Protein AF-A0A2S2PVC8-F1 (afdb_monomer_lite)

Organism: NCBI:txid143950

Structure (mmCIF, N/CA/C/O backbone):
data_AF-A0A2S2PVC8-F1
#
_entry.id   AF-A0A2S2PVC8-F1
#
loop_
_atom_site.group_PDB
_atom_site.id
_atom_site.type_symbol
_atom_site.label_atom_id
_atom_site.label_alt_id
_atom_site.label_comp_id
_atom_site.label_asym_id
_atom_site.label_entity_id
_atom_site.label_seq_id
_atom_site.pdbx_PDB_ins_code
_atom_site.Cartn_x
_atom_site.Cartn_y
_atom_site.Cartn_z
_atom_site.occupancy
_atom_site.B_iso_or_equiv
_atom_site.auth_seq_id
_atom_site.auth_comp_id
_atom_site.auth_asym_id
_atom_site.auth_atom_id
_atom_site.pdbx_PDB_model_num
ATOM 1 N N . MET A 1 1 ? -19.950 21.485 18.459 1.00 57.66 1 MET A N 1
ATOM 2 C CA . MET A 1 1 ? -18.568 21.863 18.085 1.00 57.66 1 MET A CA 1
ATOM 3 C C . MET A 1 1 ? -17.566 20.724 18.329 1.00 57.66 1 MET A C 1
ATOM 5 O O . MET A 1 1 ? -16.680 20.554 17.505 1.00 57.66 1 MET A O 1
ATOM 9 N N . ASP A 1 2 ? -17.745 19.872 19.351 1.00 72.25 2 ASP A N 1
ATOM 10 C CA . ASP A 1 2 ? -16.830 18.735 19.607 1.00 72.25 2 ASP A CA 1
ATOM 11 C C . ASP A 1 2 ? -17.031 17.496 18.722 1.00 72.25 2 ASP A C 1
ATOM 13 O O . ASP A 1 2 ? -16.056 16.859 18.329 1.00 72.25 2 ASP A O 1
ATOM 17 N N . GLN A 1 3 ? -18.266 17.168 18.330 1.00 80.00 3 GLN A N 1
ATOM 18 C CA . GLN A 1 3 ? -18.527 15.970 17.516 1.00 80.00 3 GLN A CA 1
ATOM 19 C C . GLN A 1 3 ? -17.847 16.017 16.138 1.00 80.00 3 GLN A C 1
ATOM 21 O O . GLN A 1 3 ? -17.287 15.020 15.692 1.00 80.00 3 GLN A O 1
ATOM 26 N N . GLN A 1 4 ? -17.821 17.179 15.477 1.00 83.19 4 GLN A N 1
ATOM 27 C CA . GLN A 1 4 ? -17.143 17.333 14.182 1.00 83.19 4 GLN A CA 1
ATOM 28 C C . GLN A 1 4 ? -15.618 17.169 14.300 1.00 83.19 4 GLN A C 1
ATOM 30 O O . GLN A 1 4 ? -14.996 16.560 13.424 1.00 83.19 4 GLN A O 1
ATOM 35 N N . LYS A 1 5 ? -15.012 17.640 15.401 1.00 86.06 5 LYS A N 1
ATOM 36 C CA . LYS A 1 5 ? -13.580 17.438 15.677 1.00 86.06 5 LYS A CA 1
ATOM 37 C C . LYS A 1 5 ? -13.276 15.973 15.977 1.00 86.06 5 LYS A C 1
ATOM 39 O O . LYS A 1 5 ? -12.343 15.422 15.399 1.00 86.06 5 LYS A O 1
ATOM 44 N N . ALA A 1 6 ? -14.106 15.315 16.785 1.00 86.81 6 ALA A N 1
ATOM 45 C CA . ALA A 1 6 ? -13.972 13.889 17.072 1.00 86.81 6 ALA A CA 1
ATOM 46 C C . ALA A 1 6 ? -14.050 13.029 15.796 1.00 86.81 6 ALA A C 1
ATOM 48 O O . ALA A 1 6 ? -13.210 12.153 15.589 1.00 86.81 6 ALA A O 1
ATOM 49 N N . LEU A 1 7 ? -14.993 13.325 14.893 1.00 90.62 7 LEU A N 1
ATOM 50 C CA . LEU A 1 7 ? -15.105 12.652 13.591 1.00 90.62 7 LEU A CA 1
ATOM 51 C C . LEU A 1 7 ? -13.871 12.889 12.710 1.00 90.62 7 LEU A C 1
ATOM 53 O O . LEU A 1 7 ? -13.369 11.964 12.070 1.00 90.62 7 LEU A O 1
ATOM 57 N N . THR A 1 8 ? -13.349 14.115 12.709 1.00 92.12 8 THR A N 1
ATOM 58 C CA . THR A 1 8 ? -12.133 14.472 11.967 1.00 92.12 8 THR A CA 1
ATOM 59 C C . THR A 1 8 ? -10.915 13.704 12.484 1.00 92.12 8 THR A C 1
ATOM 61 O O . THR A 1 8 ? -10.157 13.136 11.695 1.00 92.12 8 THR A O 1
ATOM 64 N N . PHE A 1 9 ? -10.751 13.602 13.803 1.00 92.94 9 PHE A N 1
ATOM 65 C CA . PHE A 1 9 ? -9.658 12.846 14.419 1.00 92.94 9 PHE A CA 1
ATOM 66 C C . PHE A 1 9 ? -9.785 11.343 14.170 1.00 92.94 9 PHE A C 1
ATOM 68 O O . PHE A 1 9 ? -8.789 10.690 13.856 1.00 92.94 9 PHE A O 1
ATOM 75 N N . ALA A 1 10 ? -11.003 10.798 14.217 1.00 92.44 10 ALA A N 1
ATOM 76 C CA . ALA A 1 10 ? -11.257 9.410 13.844 1.00 92.44 10 ALA A CA 1
ATOM 77 C C . ALA A 1 10 ? -10.870 9.139 12.379 1.00 92.44 10 ALA A C 1
ATOM 79 O O . ALA A 1 10 ? -10.257 8.110 12.079 1.00 92.44 10 ALA A O 1
ATOM 80 N N . ARG A 1 11 ? -11.148 10.086 11.468 1.00 93.38 11 ARG A N 1
ATOM 81 C CA . ARG A 1 11 ? -10.731 9.996 10.061 1.00 93.38 11 ARG A CA 1
ATOM 82 C C . ARG A 1 11 ? -9.210 9.961 9.921 1.00 93.38 11 ARG A C 1
ATOM 84 O O . ARG A 1 11 ? -8.702 9.099 9.207 1.00 93.38 11 ARG A O 1
ATOM 91 N N . PHE A 1 12 ? -8.487 10.845 10.608 1.00 95.50 12 PHE A N 1
ATOM 92 C CA . PHE A 1 12 ? -7.021 10.856 10.570 1.00 95.50 12 PHE A CA 1
ATOM 93 C C . PHE A 1 12 ? -6.413 9.589 11.166 1.00 95.50 12 PHE A C 1
ATOM 95 O O . PHE A 1 12 ? -5.527 9.006 10.551 1.00 95.50 12 PHE A O 1
ATOM 102 N N . SER A 1 13 ? -6.934 9.106 12.294 1.00 93.44 13 SER A N 1
ATOM 103 C CA . SER A 1 13 ? -6.496 7.840 12.892 1.00 93.44 13 SER A CA 1
ATOM 104 C C . SER A 1 13 ? -6.663 6.665 11.915 1.00 93.44 13 SER A C 1
ATOM 106 O O . SER A 1 13 ? -5.727 5.896 11.689 1.00 93.44 13 SER A O 1
ATOM 108 N N . ARG A 1 14 ? -7.807 6.586 11.215 1.00 90.25 14 ARG A N 1
ATOM 109 C CA . ARG A 1 14 ? -8.032 5.579 10.163 1.00 90.25 14 ARG A CA 1
ATOM 110 C C . ARG A 1 14 ? -7.042 5.720 9.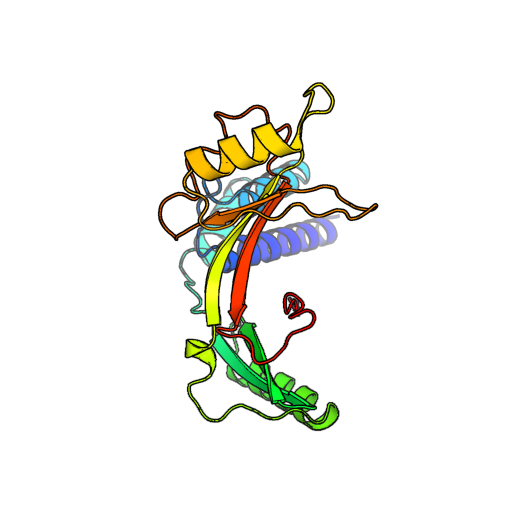005 1.00 90.25 14 ARG A C 1
ATOM 112 O O . ARG A 1 14 ? -6.547 4.712 8.518 1.00 90.25 14 ARG A O 1
ATOM 119 N N . GLN A 1 15 ? -6.735 6.938 8.566 1.00 92.12 15 GLN A N 1
ATOM 120 C CA . GLN A 1 15 ? -5.748 7.163 7.505 1.00 92.12 15 GLN A CA 1
ATOM 121 C C . GLN A 1 15 ? -4.331 6.764 7.942 1.00 92.12 15 GLN A C 1
ATOM 123 O O . GLN A 1 15 ? -3.635 6.107 7.171 1.00 92.12 15 GLN A O 1
ATOM 128 N N . MET A 1 16 ? -3.923 7.086 9.176 1.00 93.62 16 MET A N 1
ATOM 129 C CA . MET A 1 16 ? -2.635 6.656 9.741 1.00 93.62 16 MET A CA 1
ATOM 130 C C . MET A 1 16 ? -2.548 5.132 9.775 1.00 93.62 16 MET A C 1
ATOM 132 O O . MET A 1 16 ? -1.580 4.567 9.279 1.00 93.62 16 MET A O 1
ATOM 136 N N . LYS A 1 17 ? -3.598 4.460 10.265 1.00 89.06 17 LYS A N 1
ATOM 137 C CA . LYS A 1 17 ? -3.709 2.996 10.244 1.00 89.06 17 LYS A CA 1
ATOM 138 C C . LYS A 1 17 ? -3.441 2.425 8.856 1.00 89.06 17 LYS A C 1
ATOM 140 O O . LYS A 1 17 ? -2.682 1.471 8.751 1.00 89.06 17 LYS A O 1
ATOM 145 N N . LEU A 1 18 ? -4.059 2.991 7.815 1.00 85.00 18 LEU A N 1
ATOM 146 C CA . LEU A 1 18 ? -3.883 2.542 6.431 1.00 85.00 18 LEU A CA 1
ATOM 147 C C . LEU A 1 18 ? -2.459 2.782 5.921 1.00 85.00 18 LEU A C 1
ATOM 149 O O . LEU A 1 18 ? -1.862 1.866 5.369 1.00 85.00 18 LEU A O 1
ATOM 153 N N . ALA A 1 19 ? -1.889 3.966 6.157 1.00 86.81 19 ALA A N 1
ATOM 154 C CA . ALA A 1 19 ? -0.529 4.290 5.725 1.00 86.81 19 ALA A CA 1
ATOM 155 C C . ALA A 1 19 ? 0.528 3.382 6.374 1.00 86.81 19 ALA A C 1
ATOM 157 O O . ALA A 1 19 ? 1.424 2.899 5.686 1.00 86.81 19 ALA A O 1
ATOM 158 N N . ILE A 1 20 ? 0.392 3.109 7.676 1.00 87.88 20 ILE A N 1
ATOM 159 C CA . ILE A 1 20 ? 1.266 2.181 8.414 1.00 87.88 20 ILE A CA 1
ATOM 160 C C . ILE A 1 20 ? 1.167 0.784 7.811 1.00 87.88 20 ILE A C 1
ATOM 162 O O . ILE A 1 20 ? 2.164 0.107 7.601 1.00 87.88 20 ILE A O 1
ATOM 166 N N . ARG A 1 21 ? -0.056 0.362 7.512 1.00 80.94 21 ARG A N 1
ATOM 167 C CA . ARG A 1 21 ? -0.375 -0.967 7.011 1.00 80.94 21 ARG A CA 1
ATOM 168 C C . ARG A 1 21 ? 0.098 -1.236 5.590 1.00 80.94 21 ARG A C 1
ATOM 170 O O . ARG A 1 21 ? 0.593 -2.322 5.324 1.00 80.94 21 ARG A O 1
ATOM 177 N N . GLU A 1 22 ? -0.045 -0.266 4.697 1.00 76.56 22 GLU A N 1
ATOM 178 C CA . GLU A 1 22 ? 0.390 -0.385 3.302 1.00 76.56 22 GLU A CA 1
ATOM 179 C C . GLU A 1 22 ? 1.897 -0.620 3.175 1.00 76.56 22 GLU A C 1
ATOM 181 O O . GLU A 1 22 ? 2.322 -1.396 2.326 1.00 76.56 22 GLU A O 1
ATOM 186 N N . GLN A 1 23 ? 2.697 0.040 4.016 1.00 76.56 23 GLN A N 1
ATOM 187 C CA . GLN A 1 23 ? 4.161 -0.060 3.982 1.00 76.56 23 GLN A CA 1
ATOM 188 C C . GLN A 1 23 ? 4.723 -0.967 5.081 1.00 76.56 23 GLN A C 1
ATOM 190 O O . GLN A 1 23 ? 5.928 -1.186 5.139 1.00 76.56 23 GLN A O 1
ATOM 195 N N . ASN A 1 24 ? 3.855 -1.495 5.951 1.00 82.12 24 ASN A N 1
ATOM 196 C CA . ASN A 1 24 ? 4.230 -2.189 7.183 1.00 82.12 24 ASN A CA 1
ATOM 197 C C . ASN A 1 24 ? 5.268 -1.406 8.015 1.00 82.12 24 ASN A C 1
ATOM 199 O O . ASN A 1 24 ? 6.149 -1.992 8.645 1.00 82.12 24 ASN A O 1
ATOM 203 N N . ASP A 1 25 ? 5.164 -0.076 7.990 1.00 85.38 25 ASP A N 1
ATOM 204 C CA . ASP A 1 25 ? 6.146 0.843 8.552 1.00 85.38 25 ASP A CA 1
ATOM 205 C C . ASP A 1 25 ? 5.448 1.954 9.356 1.00 85.38 25 ASP A C 1
ATOM 207 O O . ASP A 1 25 ? 4.785 2.824 8.775 1.00 85.38 25 ASP A O 1
ATOM 211 N N . PRO A 1 26 ? 5.552 1.924 10.697 1.00 89.94 26 PRO A N 1
ATOM 212 C CA . PRO A 1 26 ? 4.986 2.940 11.569 1.00 89.94 26 PRO A CA 1
ATOM 213 C C . PRO A 1 26 ? 5.860 4.190 11.721 1.00 89.94 26 PRO A C 1
ATOM 215 O O . PRO A 1 26 ? 5.460 5.102 12.448 1.00 89.94 26 PRO A O 1
ATOM 218 N N . ASN A 1 27 ? 7.037 4.243 11.094 1.00 89.44 27 ASN A N 1
ATOM 219 C CA . ASN A 1 27 ? 7.951 5.368 11.221 1.00 89.44 27 ASN A CA 1
ATOM 220 C C . ASN A 1 27 ? 7.643 6.456 10.172 1.00 89.44 27 ASN A C 1
ATOM 222 O O . ASN A 1 27 ? 7.781 6.211 8.975 1.00 89.44 27 ASN A O 1
ATOM 226 N N . PRO A 1 28 ? 7.249 7.677 10.576 1.00 89.69 28 PRO A N 1
ATOM 227 C CA . PRO A 1 28 ? 6.968 8.754 9.629 1.00 89.69 28 PRO A CA 1
ATOM 228 C C . PRO A 1 28 ? 8.201 9.244 8.856 1.00 89.69 28 PRO A C 1
ATOM 230 O O . PRO A 1 28 ? 8.027 9.818 7.786 1.00 89.69 28 PRO A O 1
ATOM 233 N N . ASP A 1 29 ? 9.422 9.008 9.338 1.00 86.62 29 ASP A N 1
ATOM 234 C CA . ASP A 1 29 ? 10.639 9.432 8.627 1.00 86.62 29 ASP A CA 1
ATOM 235 C C . ASP A 1 29 ? 10.893 8.595 7.365 1.00 86.62 29 ASP A C 1
ATOM 237 O O . ASP A 1 29 ? 11.490 9.070 6.398 1.00 86.62 29 ASP A O 1
ATOM 241 N N . THR A 1 30 ? 10.418 7.350 7.365 1.00 83.50 30 THR A N 1
ATOM 242 C CA . THR A 1 30 ? 10.542 6.395 6.257 1.00 83.50 30 THR A CA 1
ATOM 243 C C . THR A 1 30 ? 9.217 6.172 5.521 1.00 83.50 30 THR A C 1
ATOM 245 O O . THR A 1 30 ? 9.224 5.782 4.354 1.00 83.50 30 THR A O 1
ATOM 248 N N . ASN A 1 31 ? 8.083 6.528 6.136 1.00 85.56 31 ASN A N 1
ATOM 249 C CA . ASN A 1 31 ? 6.745 6.471 5.548 1.00 85.56 31 ASN A CA 1
ATOM 250 C C . ASN A 1 31 ? 6.190 7.878 5.251 1.00 85.56 31 ASN A C 1
ATOM 252 O O . ASN A 1 31 ? 5.463 8.479 6.048 1.00 85.56 31 ASN A O 1
ATOM 256 N N . TYR A 1 32 ? 6.469 8.395 4.049 1.00 86.88 32 TYR A N 1
ATOM 257 C CA . TYR A 1 32 ? 6.026 9.732 3.614 1.00 86.88 32 TYR A CA 1
ATOM 258 C C . TYR A 1 32 ? 4.506 9.935 3.653 1.00 86.88 32 TYR A C 1
ATOM 260 O O . TYR A 1 32 ? 4.023 11.037 3.928 1.00 86.88 32 TYR A O 1
ATOM 268 N N . LYS A 1 33 ? 3.728 8.875 3.396 1.00 85.88 33 LYS A N 1
ATOM 269 C CA . LYS A 1 33 ? 2.262 8.943 3.450 1.00 85.88 33 LYS A CA 1
ATOM 270 C C . LYS A 1 33 ? 1.800 9.180 4.885 1.00 85.88 33 LYS A C 1
ATOM 272 O O . LYS A 1 33 ? 0.957 10.046 5.120 1.00 85.88 33 LYS A O 1
ATOM 277 N N . LEU A 1 34 ? 2.391 8.466 5.844 1.00 91.69 34 LEU A N 1
ATOM 278 C CA . LEU A 1 34 ? 2.153 8.683 7.268 1.00 91.69 34 LEU A CA 1
ATOM 279 C C . LEU A 1 34 ? 2.579 10.093 7.699 1.00 91.69 34 LEU A C 1
ATOM 281 O O . LEU A 1 34 ? 1.804 10.768 8.376 1.00 91.69 34 LEU A O 1
ATOM 285 N N . ALA A 1 35 ? 3.748 10.570 7.259 1.00 91.69 35 ALA A N 1
ATOM 286 C CA . ALA A 1 35 ? 4.222 11.926 7.549 1.00 91.69 35 ALA A CA 1
ATOM 287 C C . ALA A 1 35 ? 3.232 13.006 7.085 1.00 91.69 35 ALA A C 1
ATOM 289 O O . ALA A 1 35 ? 2.853 13.879 7.868 1.00 91.69 35 ALA A O 1
ATOM 290 N N . SER A 1 36 ? 2.743 12.904 5.845 1.00 91.06 36 SER A N 1
ATOM 291 C CA . SER A 1 36 ? 1.757 13.838 5.286 1.00 91.06 36 SER A CA 1
ATOM 292 C C . SER A 1 36 ? 0.442 13.836 6.078 1.00 91.06 36 SER A C 1
ATOM 294 O O . SER A 1 36 ? -0.111 14.893 6.391 1.00 91.06 36 SER A O 1
ATOM 296 N N . ILE A 1 37 ? -0.044 12.657 6.483 1.00 95.94 37 ILE A N 1
ATOM 297 C CA . ILE A 1 37 ? -1.257 12.538 7.308 1.00 95.94 37 ILE A CA 1
ATOM 298 C C . ILE A 1 37 ? -1.051 13.173 8.688 1.00 95.94 37 ILE A C 1
ATOM 300 O O . ILE A 1 37 ? -1.942 13.870 9.177 1.00 95.94 37 ILE A O 1
ATOM 304 N N . ILE A 1 38 ? 0.115 12.976 9.310 1.00 95.94 38 ILE A N 1
ATOM 305 C CA . ILE A 1 38 ? 0.465 13.605 10.592 1.00 95.94 38 ILE A CA 1
ATOM 306 C C . ILE A 1 38 ? 0.480 15.130 10.462 1.00 95.94 38 ILE A C 1
ATOM 308 O O . ILE A 1 38 ? -0.027 15.821 11.346 1.00 95.94 38 ILE A O 1
ATOM 312 N N . GLU A 1 39 ? 1.028 15.670 9.376 1.00 95.81 39 GLU A N 1
ATOM 313 C CA . GLU A 1 39 ? 1.036 17.112 9.127 1.00 95.81 39 GLU A CA 1
ATOM 314 C C . GLU A 1 39 ? -0.389 17.672 8.994 1.00 95.81 39 GLU A C 1
ATOM 316 O O . GLU A 1 39 ? -0.736 18.662 9.644 1.00 95.81 39 GLU A O 1
ATOM 321 N N . MET A 1 40 ? -1.255 17.000 8.227 1.00 94.50 40 MET A N 1
ATOM 322 C CA . MET A 1 40 ? -2.667 17.377 8.099 1.00 94.50 40 MET A CA 1
ATOM 323 C C . MET A 1 40 ? -3.423 17.281 9.431 1.00 94.50 40 MET A C 1
ATOM 325 O O . MET A 1 40 ? -4.229 18.160 9.746 1.00 94.50 40 MET A O 1
ATOM 329 N N . ALA A 1 41 ? -3.150 16.253 10.238 1.00 95.44 41 ALA A N 1
ATOM 330 C CA . ALA A 1 41 ? -3.745 16.091 11.561 1.00 95.44 41 ALA A CA 1
ATOM 331 C C . ALA A 1 41 ? -3.338 17.233 12.509 1.00 95.44 41 ALA A C 1
ATOM 333 O O . ALA A 1 41 ? -4.196 17.820 13.172 1.00 95.44 41 ALA A O 1
ATOM 334 N N . LYS A 1 42 ? -2.052 17.614 12.512 1.00 95.12 42 LYS A N 1
ATOM 335 C CA . LYS A 1 42 ? -1.539 18.768 13.272 1.00 95.12 42 LYS A CA 1
ATOM 336 C C . LYS A 1 42 ? -2.195 20.079 12.830 1.00 95.12 42 LYS A C 1
ATOM 338 O O . LYS A 1 42 ? -2.622 20.854 13.682 1.00 95.12 42 LYS A O 1
ATOM 343 N N . LYS A 1 43 ? -2.350 20.298 11.517 1.00 95.50 43 LYS A N 1
ATOM 344 C CA . LYS A 1 43 ? -3.056 21.468 10.949 1.00 95.50 43 LYS A CA 1
ATOM 345 C C . LYS A 1 43 ? -4.518 21.567 11.403 1.00 95.50 43 LYS A C 1
ATOM 347 O O . LYS A 1 43 ? -5.053 22.664 11.482 1.00 95.50 43 LYS A O 1
ATOM 352 N N . ASN A 1 44 ? -5.143 20.442 11.751 1.00 94.62 44 ASN A N 1
ATOM 353 C CA . ASN A 1 44 ? -6.505 20.377 12.291 1.00 94.62 44 ASN A CA 1
ATOM 354 C C . ASN A 1 44 ? -6.548 20.349 13.831 1.00 94.62 44 ASN A C 1
ATOM 356 O O . ASN A 1 44 ? -7.547 19.933 14.417 1.00 94.62 44 ASN A O 1
ATOM 360 N N . SER A 1 45 ? -5.469 20.773 14.496 1.00 94.69 45 SER A N 1
ATOM 361 C CA . SER A 1 45 ? -5.371 20.849 15.959 1.00 94.69 45 SER A CA 1
ATOM 362 C C . SER A 1 45 ? -5.542 19.502 16.675 1.00 94.69 45 SER A C 1
ATOM 364 O O . SER A 1 45 ? -5.989 19.465 17.821 1.00 94.69 45 SER A O 1
ATOM 366 N N . MET A 1 46 ? -5.191 18.385 16.025 1.00 95.31 46 MET A N 1
ATOM 367 C CA . MET A 1 46 ? -5.126 17.086 16.697 1.00 95.31 46 MET A CA 1
ATOM 368 C C . MET A 1 46 ? -3.940 17.078 17.680 1.00 95.31 46 MET A C 1
ATOM 370 O O . MET A 1 46 ? -2.811 17.346 17.255 1.00 95.31 46 MET A O 1
ATOM 374 N N . PRO A 1 47 ? -4.149 16.775 18.976 1.00 95.19 47 PRO A N 1
ATOM 375 C CA . PRO A 1 47 ? -3.067 16.758 19.956 1.00 95.19 47 PRO A CA 1
ATOM 376 C C . PRO A 1 47 ? -1.983 15.732 19.612 1.00 95.19 47 PRO A C 1
ATOM 378 O O . PRO A 1 47 ? -2.272 14.634 19.127 1.00 95.19 47 PRO A O 1
ATOM 381 N N . LYS A 1 48 ? -0.725 16.070 19.920 1.00 95.12 48 LYS A N 1
ATOM 382 C CA . LYS A 1 48 ? 0.441 15.211 19.654 1.00 95.12 48 LYS A CA 1
ATOM 383 C C . LYS A 1 48 ? 0.282 13.819 20.274 1.00 95.12 48 LYS A C 1
ATOM 385 O O . LYS A 1 48 ? 0.552 12.830 19.601 1.00 95.12 48 LYS A O 1
ATOM 390 N N . ASP A 1 49 ? -0.216 13.738 21.504 1.00 95.62 49 ASP A N 1
ATOM 391 C CA . ASP A 1 49 ? -0.402 12.461 22.203 1.00 95.62 49 ASP A CA 1
ATOM 392 C C . ASP A 1 49 ? -1.462 11.583 21.534 1.00 95.62 49 ASP A C 1
ATOM 394 O O . ASP A 1 49 ? -1.307 10.366 21.458 1.00 95.62 49 ASP A O 1
ATOM 398 N N . THR A 1 50 ? -2.511 12.185 20.965 1.00 94.12 50 THR A N 1
ATOM 399 C CA . THR A 1 50 ? -3.528 11.454 20.197 1.00 94.12 50 THR A CA 1
ATOM 400 C C . THR A 1 50 ? -2.938 10.868 18.915 1.00 94.12 50 THR A C 1
ATOM 402 O O . THR A 1 50 ? -3.247 9.731 18.564 1.00 94.12 50 THR A O 1
ATOM 405 N N . ILE A 1 51 ? -2.058 11.613 18.236 1.00 95.75 51 ILE A N 1
ATOM 406 C CA . ILE A 1 51 ? -1.338 11.141 17.044 1.00 95.75 51 ILE A CA 1
ATOM 407 C C . ILE A 1 51 ? -0.406 9.978 17.410 1.00 95.75 51 ILE A C 1
ATOM 409 O O . ILE A 1 51 ? -0.457 8.925 16.778 1.00 95.75 51 ILE A O 1
ATOM 413 N N . LEU A 1 52 ? 0.411 10.141 18.455 1.00 94.44 52 LEU A N 1
ATOM 414 C CA . LEU A 1 52 ? 1.341 9.105 18.916 1.00 94.44 52 LEU A CA 1
ATOM 415 C C . LEU A 1 52 ? 0.606 7.830 19.344 1.00 94.44 52 LEU A C 1
ATOM 417 O O . LEU A 1 52 ? 1.022 6.730 18.979 1.00 94.44 52 LEU A O 1
ATOM 421 N N . ASN A 1 53 ? -0.515 7.967 20.054 1.00 93.38 53 ASN A N 1
ATOM 422 C CA . ASN A 1 53 ? -1.349 6.831 20.434 1.00 93.38 53 ASN A CA 1
ATOM 423 C C . ASN A 1 53 ? -1.946 6.124 19.214 1.00 93.38 53 ASN A C 1
ATOM 425 O O . ASN A 1 53 ? -1.909 4.897 19.166 1.00 93.38 53 ASN A O 1
ATOM 429 N N . ALA A 1 54 ? -2.439 6.857 18.211 1.00 91.88 54 ALA A N 1
ATOM 430 C CA . ALA A 1 54 ? -2.948 6.250 16.979 1.00 91.88 54 ALA A CA 1
ATOM 431 C C . ALA A 1 54 ? -1.862 5.430 16.261 1.00 91.88 54 ALA A C 1
ATOM 433 O O . ALA A 1 54 ? -2.096 4.277 15.902 1.00 91.88 54 ALA A O 1
ATOM 434 N N . ILE A 1 55 ? -0.649 5.976 16.123 1.00 92.94 55 ILE A N 1
ATOM 435 C CA . ILE A 1 55 ? 0.485 5.260 15.518 1.00 92.94 55 ILE A CA 1
ATOM 436 C C . ILE A 1 55 ? 0.826 4.006 16.332 1.00 92.94 55 ILE A C 1
ATOM 438 O O . ILE A 1 55 ? 0.949 2.922 15.767 1.00 92.94 55 ILE A O 1
ATOM 442 N N . LYS A 1 56 ? 0.913 4.127 17.662 1.00 90.75 56 LYS A N 1
ATOM 443 C CA . LYS A 1 56 ? 1.249 3.016 18.567 1.00 90.75 56 LYS A CA 1
ATOM 444 C C . LYS A 1 56 ? 0.218 1.884 18.540 1.00 90.75 56 LYS A C 1
ATOM 446 O O . LYS A 1 56 ? 0.590 0.718 18.596 1.00 90.75 56 LYS A O 1
ATOM 451 N N . ILE A 1 57 ? -1.073 2.205 18.455 1.00 87.75 57 ILE A N 1
ATOM 452 C CA . ILE A 1 57 ? -2.146 1.200 18.363 1.00 87.75 57 ILE A CA 1
ATOM 453 C C . ILE A 1 57 ? -2.030 0.400 17.062 1.00 87.75 57 ILE A C 1
ATOM 455 O O . ILE A 1 57 ? -2.371 -0.781 17.019 1.00 87.75 57 ILE A O 1
ATOM 459 N N . HIS A 1 58 ? -1.566 1.034 15.988 1.00 83.50 58 HIS A N 1
ATOM 460 C CA . HIS A 1 58 ? -1.515 0.421 14.665 1.00 83.50 58 HIS A CA 1
ATOM 461 C C . HIS A 1 58 ? -0.155 -0.194 14.320 1.00 83.50 58 HIS A C 1
ATOM 463 O O . HIS A 1 58 ? -0.105 -1.048 13.439 1.00 83.50 58 HIS A O 1
ATOM 469 N N . SER A 1 59 ? 0.914 0.151 15.042 1.00 82.75 59 SER A N 1
ATOM 470 C CA . SER A 1 59 ? 2.254 -0.419 14.850 1.00 82.75 59 SER A CA 1
ATOM 471 C C . SER A 1 59 ? 2.377 -1.877 15.304 1.00 82.75 59 SER A C 1
ATOM 473 O O . SER A 1 59 ? 3.197 -2.620 14.772 1.00 82.75 59 SER A O 1
ATOM 475 N N . SER A 1 60 ? 1.555 -2.311 16.263 1.00 69.12 60 SER A N 1
ATOM 476 C CA . SER A 1 60 ? 1.538 -3.693 16.766 1.00 69.12 60 SER A CA 1
ATOM 477 C C . SER A 1 60 ? 0.785 -4.663 15.850 1.00 69.12 60 SER A C 1
ATOM 479 O O . SER A 1 60 ? 0.971 -5.875 15.937 1.00 69.12 60 SER A O 1
ATOM 481 N N . SER A 1 61 ? -0.048 -4.146 14.944 1.00 64.88 61 SER A N 1
ATOM 482 C CA . SER A 1 61 ? -0.842 -4.936 14.005 1.00 64.88 61 SER A CA 1
ATOM 483 C C . SER A 1 61 ? -0.095 -5.066 12.680 1.00 64.88 61 SER A C 1
ATOM 485 O O . SER A 1 61 ? -0.445 -4.415 11.693 1.00 64.88 61 SER A O 1
ATOM 487 N N . LYS A 1 62 ? 0.925 -5.932 12.648 1.00 63.44 62 LYS A N 1
ATOM 488 C CA . LYS A 1 62 ? 1.477 -6.425 11.379 1.00 63.44 62 LYS A CA 1
ATOM 489 C C . LYS A 1 62 ? 0.412 -7.299 10.724 1.00 63.44 62 LYS A C 1
ATOM 491 O O . LYS A 1 62 ? 0.260 -8.469 11.060 1.00 63.44 62 LYS A O 1
ATOM 496 N N . ALA A 1 63 ? -0.399 -6.701 9.861 1.00 65.38 63 ALA A N 1
ATOM 497 C CA . ALA A 1 63 ? -1.321 -7.458 9.034 1.00 65.38 63 ALA A CA 1
ATOM 498 C C . ALA A 1 63 ? -0.502 -8.101 7.912 1.00 65.38 63 ALA A C 1
ATOM 500 O O . ALA A 1 63 ? 0.160 -7.401 7.148 1.00 65.38 63 ALA A O 1
ATOM 501 N N . GLU A 1 64 ? -0.517 -9.427 7.827 1.00 72.12 64 GLU A N 1
ATOM 502 C CA . GLU A 1 64 ? 0.067 -10.099 6.675 1.00 72.12 64 GLU A CA 1
ATOM 503 C C . GLU A 1 64 ? -0.855 -9.910 5.463 1.00 72.12 64 GLU A C 1
ATOM 505 O O . GLU A 1 64 ? -2.074 -10.097 5.575 1.00 72.12 64 GLU A O 1
ATOM 510 N N . PRO A 1 65 ? -0.314 -9.512 4.299 1.00 74.38 65 PRO A N 1
ATOM 511 C CA . PRO A 1 65 ? -1.112 -9.386 3.096 1.00 74.38 65 PRO A CA 1
ATOM 512 C C . PRO A 1 65 ? -1.590 -10.761 2.636 1.00 74.38 65 PRO A C 1
ATOM 514 O O . PRO A 1 65 ? -0.826 -11.725 2.564 1.00 74.38 65 PRO A O 1
ATOM 517 N N . ILE A 1 66 ? -2.858 -10.826 2.252 1.00 80.94 66 ILE A N 1
ATOM 518 C CA . ILE A 1 66 ? -3.473 -12.017 1.680 1.00 80.94 66 ILE A CA 1
ATOM 519 C C . ILE A 1 66 ? -3.472 -11.880 0.167 1.00 80.94 66 ILE A C 1
ATOM 521 O O . ILE A 1 66 ? -3.793 -10.824 -0.379 1.00 80.94 66 ILE A O 1
ATOM 525 N N . TRP A 1 67 ? -3.130 -12.975 -0.498 1.00 83.81 67 TRP A N 1
ATOM 526 C CA . TRP A 1 67 ? -3.074 -13.063 -1.946 1.00 83.81 67 TRP A CA 1
ATOM 527 C C . TRP A 1 67 ? -4.246 -13.880 -2.467 1.00 83.81 67 TRP A C 1
ATOM 529 O O . TRP A 1 67 ? -4.500 -14.986 -1.990 1.00 83.81 67 TRP A O 1
ATOM 539 N N . PHE A 1 68 ? -4.939 -13.345 -3.466 1.00 84.31 68 PHE A N 1
ATOM 540 C CA . PHE A 1 68 ? -5.936 -14.079 -4.231 1.00 84.31 68 PHE A CA 1
ATOM 541 C C . PHE A 1 68 ? -5.472 -14.199 -5.678 1.00 84.31 68 PHE A C 1
ATOM 543 O O . PHE A 1 68 ? -5.166 -13.202 -6.329 1.00 84.31 68 PHE A O 1
ATOM 550 N N . GLU A 1 69 ? -5.434 -15.428 -6.174 1.00 86.31 69 GLU A N 1
ATOM 551 C CA . GLU A 1 69 ? -5.059 -15.753 -7.547 1.00 86.31 69 GLU A CA 1
ATOM 552 C C . GLU A 1 69 ? -6.332 -16.023 -8.345 1.00 86.31 69 GLU A C 1
ATOM 554 O O . GLU A 1 69 ? -7.057 -16.980 -8.058 1.00 86.31 69 GLU A O 1
ATOM 559 N N . ILE A 1 70 ? -6.642 -15.149 -9.300 1.00 84.81 70 ILE A N 1
ATOM 560 C CA . ILE A 1 70 ? -7.896 -15.178 -10.053 1.00 84.81 70 ILE A CA 1
ATOM 561 C C . ILE A 1 70 ? -7.596 -15.383 -11.535 1.00 84.81 70 ILE A C 1
ATOM 563 O O . ILE A 1 70 ? -6.761 -14.698 -12.118 1.00 84.81 70 ILE A O 1
ATOM 567 N N . LYS A 1 71 ? -8.326 -16.296 -12.162 1.00 83.62 71 LYS A N 1
ATOM 568 C CA . LYS A 1 71 ? -8.334 -16.529 -13.599 1.00 83.62 71 LYS A CA 1
ATOM 569 C C . LYS A 1 71 ? -9.529 -15.809 -14.213 1.00 83.62 71 LYS A C 1
ATOM 571 O O . LYS A 1 71 ? -10.674 -16.014 -13.814 1.00 83.62 71 LYS A O 1
ATOM 576 N N . GLY A 1 72 ? -9.250 -14.952 -15.182 1.00 82.62 72 GLY A N 1
ATOM 577 C CA . GLY A 1 72 ? -10.261 -14.267 -15.975 1.00 82.62 72 GLY A CA 1
ATOM 578 C C . GLY A 1 72 ? -10.485 -14.912 -17.346 1.00 82.62 72 GLY A C 1
ATOM 579 O O . GLY A 1 72 ? -9.854 -15.921 -17.692 1.00 82.62 72 GLY A O 1
ATOM 580 N N . PRO A 1 73 ? -11.369 -14.310 -18.157 1.00 75.81 73 PRO A N 1
ATOM 581 C CA . PRO A 1 73 ? -11.623 -14.732 -19.528 1.00 75.81 73 PRO A CA 1
ATOM 582 C C . PRO A 1 73 ? -10.340 -14.802 -20.364 1.00 75.81 73 PRO A C 1
ATOM 584 O O . PRO A 1 73 ? -9.383 -14.066 -20.134 1.00 75.81 73 PRO A O 1
ATOM 587 N N . ARG A 1 74 ? -10.318 -15.681 -21.372 1.00 78.94 74 ARG A N 1
ATOM 588 C CA . ARG A 1 74 ? -9.184 -15.835 -22.308 1.00 78.94 74 ARG A CA 1
ATOM 589 C C . ARG A 1 74 ? -7.840 -16.192 -21.641 1.00 78.94 74 ARG A C 1
ATOM 591 O O . ARG A 1 74 ? -6.792 -15.994 -22.243 1.00 78.94 74 ARG A O 1
ATOM 598 N N . GLY A 1 75 ? -7.863 -16.732 -20.419 1.00 76.38 75 GLY A N 1
ATOM 599 C CA . GLY A 1 75 ? -6.663 -17.210 -19.727 1.00 76.38 75 GLY A CA 1
ATOM 600 C C . GLY A 1 75 ? -5.846 -16.126 -19.021 1.00 76.38 75 GLY A C 1
ATOM 601 O O . GLY A 1 75 ? -4.753 -16.424 -18.550 1.00 76.38 75 GLY A O 1
ATOM 602 N N . SER A 1 76 ? -6.360 -14.896 -18.910 1.00 79.56 76 SER A N 1
ATOM 603 C CA . SER A 1 76 ? -5.723 -13.845 -18.106 1.00 79.56 76 SER A CA 1
ATOM 604 C C . SER A 1 76 ? -5.642 -14.252 -16.632 1.00 79.56 76 SER A C 1
ATOM 606 O O . SER A 1 76 ? -6.598 -14.826 -16.104 1.00 79.56 76 SER A O 1
ATOM 608 N N . ILE A 1 77 ? -4.542 -13.916 -15.963 1.00 82.19 77 ILE A N 1
ATOM 609 C CA . ILE A 1 77 ? -4.321 -14.210 -14.545 1.00 82.19 77 ILE A CA 1
ATOM 610 C C . ILE A 1 77 ? -4.164 -12.892 -13.792 1.00 82.19 77 ILE A C 1
ATOM 612 O O . ILE A 1 77 ? -3.405 -12.017 -14.201 1.00 82.19 77 ILE A O 1
ATOM 616 N N . PHE A 1 78 ? -4.867 -12.773 -12.674 1.00 80.62 78 PHE A N 1
ATOM 617 C CA . PHE A 1 78 ? -4.839 -11.636 -11.769 1.00 80.62 78 PHE A CA 1
ATOM 618 C C . PHE A 1 78 ? -4.289 -12.093 -10.423 1.00 80.62 78 PHE A C 1
ATOM 620 O O . PHE A 1 78 ? -4.741 -13.092 -9.859 1.00 80.62 78 PHE A O 1
ATOM 627 N N . LEU A 1 79 ? -3.345 -11.327 -9.889 1.00 80.19 79 LEU A N 1
ATOM 628 C CA . LEU A 1 79 ? -2.850 -11.490 -8.532 1.00 80.19 79 LEU A CA 1
ATOM 629 C C . LEU A 1 79 ? -3.324 -10.294 -7.707 1.00 80.19 79 LEU A C 1
ATOM 631 O O . LEU A 1 79 ? -2.869 -9.169 -7.904 1.00 80.19 79 LEU A O 1
ATOM 635 N N . ILE A 1 80 ? -4.272 -10.535 -6.807 1.00 80.56 80 ILE A N 1
ATOM 636 C CA . ILE A 1 80 ? -4.881 -9.498 -5.976 1.00 80.56 80 ILE A CA 1
ATOM 637 C C . ILE A 1 80 ? -4.242 -9.556 -4.593 1.00 80.56 80 ILE A C 1
ATOM 639 O O . ILE A 1 80 ? -4.356 -10.566 -3.897 1.00 80.56 80 ILE A O 1
ATOM 643 N N . GLN A 1 81 ? -3.607 -8.458 -4.190 1.00 77.94 81 GLN A N 1
ATOM 644 C CA . GLN A 1 81 ? -3.181 -8.244 -2.813 1.00 77.94 81 GLN A CA 1
ATOM 645 C C . GLN A 1 81 ? -4.318 -7.604 -2.028 1.00 77.94 81 GLN A C 1
ATOM 647 O O . GLN A 1 81 ? -4.891 -6.608 -2.466 1.00 77.94 81 GLN A O 1
ATOM 652 N N . ALA A 1 82 ? -4.618 -8.132 -0.850 1.00 75.75 82 ALA A N 1
ATOM 653 C CA . ALA A 1 82 ? -5.544 -7.502 0.073 1.00 75.75 82 ALA A CA 1
ATOM 654 C C . ALA A 1 82 ? -4.945 -7.455 1.471 1.00 75.75 82 ALA A C 1
ATOM 656 O O . ALA A 1 82 ? -4.319 -8.408 1.935 1.00 75.75 82 ALA A O 1
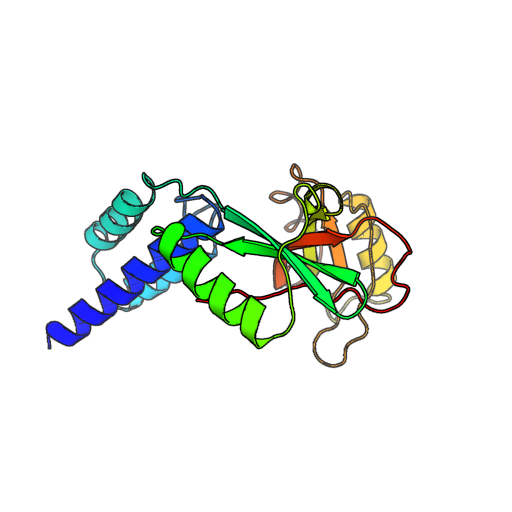ATOM 657 N N . LEU A 1 83 ? -5.213 -6.360 2.168 1.00 74.44 83 LEU A N 1
ATOM 658 C CA . LEU A 1 83 ? -4.876 -6.215 3.569 1.00 74.44 83 LEU A CA 1
ATOM 659 C C . LEU A 1 83 ? -6.161 -5.993 4.358 1.00 74.44 83 LEU A C 1
ATOM 661 O O . LEU A 1 83 ? -6.829 -4.971 4.215 1.00 74.44 83 LEU A O 1
ATOM 665 N N . THR A 1 84 ? -6.542 -6.980 5.160 1.00 74.38 84 THR A N 1
ATOM 666 C CA . THR A 1 84 ? -7.851 -7.001 5.816 1.00 74.38 84 THR A CA 1
ATOM 667 C C . THR A 1 84 ? -7.756 -7.583 7.217 1.00 74.38 84 THR A C 1
ATOM 669 O O . THR A 1 84 ? -6.972 -8.489 7.479 1.00 74.38 84 THR A O 1
ATOM 672 N N . GLU A 1 85 ? -8.588 -7.068 8.119 1.00 74.31 85 GLU A N 1
ATOM 673 C CA . GLU A 1 85 ? -8.780 -7.627 9.465 1.00 74.31 85 GLU A CA 1
ATOM 674 C C . GLU A 1 85 ? -9.737 -8.816 9.454 1.00 74.31 85 GLU A C 1
ATOM 676 O O . GLU A 1 85 ? -9.772 -9.599 10.398 1.00 74.31 85 GLU A O 1
ATOM 681 N N . ASN A 1 86 ? -10.516 -8.959 8.378 1.00 79.44 86 ASN A N 1
ATOM 682 C CA . ASN A 1 86 ? -11.464 -10.045 8.213 1.00 79.44 86 ASN A CA 1
ATOM 683 C C . ASN A 1 86 ? -11.247 -10.748 6.860 1.00 79.44 86 ASN A C 1
ATOM 685 O O . ASN A 1 86 ? -11.959 -10.480 5.883 1.00 79.44 86 ASN A O 1
ATOM 689 N N . PRO A 1 87 ? -10.268 -11.672 6.798 1.00 81.12 87 PRO A N 1
ATOM 690 C CA . PRO A 1 87 ? -9.972 -12.477 5.611 1.00 81.12 87 PRO A CA 1
ATOM 691 C C . PRO A 1 87 ? -11.192 -13.232 5.082 1.00 81.12 87 PRO A C 1
ATOM 693 O O . PRO A 1 87 ? -11.401 -13.336 3.872 1.00 81.12 87 PRO A O 1
ATOM 696 N N . ARG A 1 88 ? -12.027 -13.737 5.999 1.00 85.44 88 ARG A N 1
ATOM 697 C CA . ARG A 1 88 ? -13.221 -14.521 5.678 1.00 85.44 88 ARG A CA 1
ATOM 698 C C . ARG A 1 88 ? -14.255 -13.677 4.940 1.00 85.44 88 ARG A C 1
ATOM 700 O O . ARG A 1 88 ? -14.744 -14.110 3.898 1.00 85.44 88 ARG A O 1
ATOM 707 N N . LEU A 1 89 ? -14.545 -12.478 5.445 1.00 83.38 89 LEU A N 1
ATOM 708 C CA . LEU A 1 89 ? -15.477 -11.550 4.804 1.00 83.38 89 LEU A CA 1
ATOM 709 C C . LEU A 1 89 ? -14.948 -11.080 3.445 1.00 83.38 89 LEU A C 1
ATOM 711 O O . LEU A 1 89 ? -15.694 -11.066 2.469 1.00 83.38 89 LEU A O 1
ATOM 715 N N . MET A 1 90 ? -13.650 -10.777 3.347 1.00 83.81 90 MET A N 1
ATOM 716 C CA . MET A 1 90 ? -13.039 -10.403 2.069 1.00 83.81 90 MET A CA 1
ATOM 717 C C . MET A 1 90 ? -13.183 -11.517 1.026 1.00 83.81 90 MET A C 1
ATOM 719 O O . MET A 1 90 ? -13.612 -11.263 -0.098 1.00 83.81 90 MET A O 1
ATOM 723 N N . LYS A 1 91 ? -12.903 -12.770 1.406 1.00 84.56 91 LYS A N 1
ATOM 724 C CA . LYS A 1 91 ? -13.076 -13.927 0.518 1.00 84.56 91 LY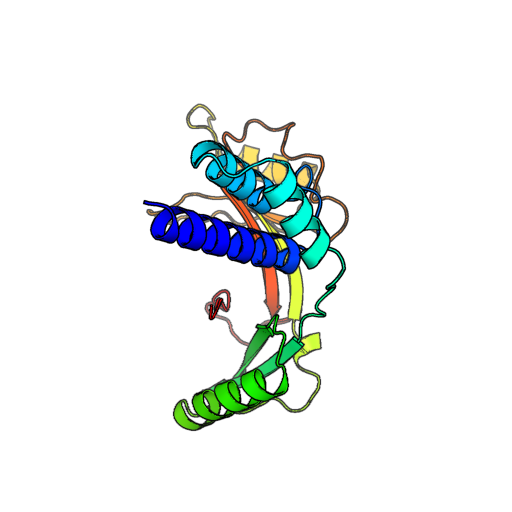S A CA 1
ATOM 725 C C . LYS A 1 91 ? -14.535 -14.102 0.085 1.00 84.56 91 LYS A C 1
ATOM 727 O O . LYS A 1 91 ? -14.786 -14.392 -1.078 1.00 84.56 91 LYS A O 1
ATOM 732 N N . GLN A 1 92 ? -15.503 -13.900 0.982 1.00 86.00 92 GLN A N 1
ATOM 733 C CA . GLN A 1 92 ? -16.934 -13.959 0.646 1.00 86.00 92 GLN A CA 1
ATOM 734 C C . GLN A 1 92 ? -17.352 -12.867 -0.351 1.00 86.00 92 GLN A C 1
ATOM 736 O O . GLN A 1 92 ? -18.051 -13.155 -1.328 1.00 86.00 92 GLN A O 1
ATOM 741 N N . ASN A 1 93 ? -16.886 -11.634 -0.148 1.00 81.44 93 ASN A N 1
ATOM 742 C CA . ASN A 1 93 ? -17.146 -10.525 -1.066 1.00 81.44 93 ASN A CA 1
ATOM 743 C C . ASN A 1 93 ? -16.524 -10.795 -2.441 1.00 81.44 93 ASN A C 1
ATOM 745 O O . ASN A 1 93 ? -17.193 -10.667 -3.468 1.00 81.44 93 ASN A O 1
ATOM 749 N N . LEU A 1 94 ? -15.271 -11.254 -2.458 1.00 83.38 94 LEU A N 1
ATOM 750 C CA . LEU A 1 94 ? -14.553 -11.577 -3.685 1.00 83.38 94 LEU A CA 1
ATOM 751 C C . LEU A 1 94 ? -15.210 -12.741 -4.443 1.00 83.38 94 LEU A C 1
ATOM 753 O O . LEU A 1 94 ? -15.407 -12.634 -5.649 1.00 83.38 94 LEU A O 1
ATOM 757 N N . ASN A 1 95 ? -15.651 -13.795 -3.747 1.00 86.25 95 ASN A N 1
ATOM 758 C CA . ASN A 1 95 ? -16.418 -14.899 -4.341 1.00 86.25 95 ASN A CA 1
ATOM 759 C C . ASN A 1 95 ? -17.653 -14.398 -5.100 1.00 86.25 95 ASN A C 1
ATOM 761 O O . ASN A 1 95 ? -17.960 -14.886 -6.188 1.00 86.25 95 ASN A O 1
ATOM 765 N N . THR A 1 96 ? -18.371 -13.437 -4.519 1.00 79.81 96 THR A N 1
ATOM 766 C CA . THR A 1 96 ? -19.582 -12.871 -5.124 1.00 79.81 96 THR A CA 1
ATOM 767 C C . THR A 1 96 ? -19.252 -12.115 -6.411 1.00 79.81 96 THR A C 1
ATOM 769 O O . THR A 1 96 ? -19.950 -12.281 -7.409 1.00 79.81 96 THR A O 1
ATOM 772 N N . LEU A 1 97 ? -18.172 -11.328 -6.412 1.00 81.06 97 LEU A N 1
ATOM 773 C CA . LEU A 1 97 ? -17.710 -10.586 -7.590 1.00 81.06 97 LEU A CA 1
ATOM 774 C C . LEU A 1 97 ? -17.214 -11.527 -8.693 1.00 81.06 97 LEU A C 1
ATOM 776 O O . LEU A 1 97 ? -17.644 -11.412 -9.835 1.00 81.06 97 LEU A O 1
ATOM 780 N N . ILE A 1 98 ? -16.377 -12.503 -8.339 1.00 83.31 98 ILE A N 1
ATOM 781 C CA . ILE A 1 98 ? -15.821 -13.498 -9.267 1.00 83.31 98 ILE A CA 1
ATOM 782 C C . ILE A 1 98 ? -16.936 -14.237 -10.008 1.00 83.31 98 ILE A C 1
ATOM 784 O O . ILE A 1 98 ? -16.918 -14.307 -11.237 1.00 83.31 98 ILE A O 1
ATOM 788 N N . ARG A 1 99 ? -17.940 -14.731 -9.268 1.00 82.69 99 ARG A N 1
ATOM 789 C CA . ARG A 1 99 ? -19.077 -15.463 -9.844 1.00 82.69 99 ARG A CA 1
ATOM 790 C C . ARG A 1 99 ? -19.912 -14.603 -10.791 1.00 82.69 99 ARG A C 1
ATOM 792 O O . ARG A 1 99 ? -20.334 -15.102 -11.825 1.00 82.69 99 ARG A O 1
ATOM 799 N N . LYS A 1 100 ? -20.143 -13.328 -10.457 1.00 80.06 100 LYS A N 1
ATOM 800 C CA . LYS A 1 100 ? -20.914 -12.404 -11.308 1.00 80.06 100 LYS A CA 1
ATOM 801 C C . LYS A 1 100 ? -20.173 -12.020 -12.590 1.00 80.06 100 LYS A C 1
ATOM 803 O O . LYS A 1 100 ? -20.820 -11.811 -13.608 1.00 80.06 100 LYS A O 1
ATOM 808 N N . SER A 1 101 ? -18.845 -11.941 -12.544 1.00 77.19 101 SER A N 1
ATOM 809 C CA . SER A 1 101 ? -18.026 -11.474 -13.669 1.00 77.19 101 SER A CA 1
ATOM 810 C C . SER A 1 101 ? -17.554 -12.589 -14.611 1.00 77.19 101 SER A C 1
ATOM 812 O O . SER A 1 101 ? -16.891 -12.293 -15.601 1.00 77.19 101 SER A O 1
ATOM 814 N N . GLY A 1 102 ? -17.856 -13.861 -14.321 1.00 81.12 102 GLY A N 1
ATOM 815 C CA . GLY A 1 102 ? -17.380 -15.005 -15.115 1.00 81.12 102 GLY A CA 1
ATOM 816 C C . GLY A 1 102 ? -15.897 -15.331 -14.905 1.00 81.12 102 GLY A C 1
ATOM 817 O O . GLY A 1 102 ? -15.247 -15.883 -15.790 1.00 81.12 102 GLY A O 1
ATOM 818 N N . PHE A 1 103 ? -15.346 -14.955 -13.750 1.00 87.50 103 PHE A N 1
ATOM 819 C CA . PHE A 1 103 ? -13.969 -15.253 -13.360 1.00 87.50 103 PHE A CA 1
ATOM 820 C C . PHE A 1 103 ? -13.981 -16.531 -12.510 1.00 87.50 103 PHE A C 1
ATOM 822 O O . PHE A 1 103 ? -15.027 -16.971 -12.024 1.00 87.50 103 PHE A O 1
ATOM 829 N N . SER A 1 104 ? -12.816 -17.118 -12.268 1.00 88.50 104 SER A N 1
ATOM 830 C CA . SER A 1 104 ? -12.646 -18.218 -11.318 1.00 88.50 104 SER A CA 1
ATOM 831 C C . SER A 1 104 ? -11.395 -18.005 -10.478 1.00 88.50 104 SER A C 1
ATOM 833 O O . SER A 1 104 ? -10.537 -17.202 -10.825 1.00 88.50 104 SER A O 1
ATOM 835 N N . TYR A 1 105 ? -11.254 -18.727 -9.370 1.00 88.12 105 TYR A N 1
ATOM 836 C CA . TYR A 1 105 ? -9.937 -18.834 -8.743 1.00 88.12 105 TYR A CA 1
ATOM 837 C C . TYR A 1 105 ? -9.000 -19.627 -9.660 1.00 88.12 105 TYR A C 1
ATOM 839 O O . TYR A 1 105 ? -9.458 -20.478 -10.430 1.00 88.12 105 TYR A O 1
ATOM 847 N N . CYS A 1 106 ? -7.709 -19.318 -9.604 1.00 85.00 106 CYS A N 1
ATOM 848 C CA . CYS A 1 106 ? -6.686 -20.187 -10.166 1.00 85.00 106 CYS A CA 1
ATOM 849 C C . CYS A 1 106 ? -6.566 -21.461 -9.324 1.00 85.00 106 CYS A C 1
ATOM 851 O O . CYS A 1 106 ? -6.768 -21.428 -8.106 1.00 85.00 106 CYS A O 1
ATOM 853 N N . ASP A 1 107 ? -6.163 -22.555 -9.965 1.00 76.94 107 ASP A N 1
ATOM 854 C CA . ASP A 1 107 ? -5.559 -23.672 -9.246 1.00 76.94 107 ASP A CA 1
ATOM 855 C C . ASP A 1 107 ? -4.269 -23.165 -8.587 1.00 76.94 107 ASP A C 1
ATOM 857 O O . ASP A 1 107 ? -3.560 -22.333 -9.160 1.00 76.94 107 ASP A O 1
ATOM 861 N N . SER A 1 108 ? -4.011 -23.587 -7.348 1.00 73.88 108 SER A N 1
ATOM 862 C CA . SER A 1 108 ? -2.972 -22.996 -6.498 1.00 73.88 108 SER A CA 1
ATOM 863 C C . SER A 1 108 ? -1.624 -22.876 -7.207 1.00 73.88 108 SER A C 1
ATOM 865 O O . SER A 1 108 ? -1.130 -23.858 -7.761 1.00 73.88 108 SER A O 1
ATOM 867 N N . GLY A 1 109 ? -0.986 -21.713 -7.094 1.00 77.38 109 GLY A N 1
ATOM 868 C CA . GLY A 1 109 ? 0.416 -21.538 -7.451 1.00 77.38 109 GLY A CA 1
ATOM 869 C C . GLY A 1 109 ? 0.661 -20.466 -8.496 1.00 77.38 109 GLY A C 1
ATOM 870 O O . GLY A 1 109 ? 1.818 -20.157 -8.730 1.00 77.38 109 GLY A O 1
ATOM 871 N N . ALA A 1 110 ? -0.348 -19.827 -9.081 1.00 80.38 110 ALA A N 1
ATOM 872 C CA . ALA A 1 110 ? -0.164 -18.792 -10.096 1.00 80.38 110 ALA A CA 1
ATOM 873 C C . ALA A 1 110 ? 0.689 -17.598 -9.620 1.00 80.38 110 ALA A C 1
ATOM 875 O O . ALA A 1 110 ? 1.246 -16.890 -10.455 1.00 80.38 110 ALA A O 1
ATOM 876 N N . LYS A 1 111 ? 0.882 -17.392 -8.307 1.00 77.00 111 LYS A N 1
ATOM 877 C CA . LYS A 1 111 ? 1.812 -16.386 -7.766 1.00 77.00 111 LYS A CA 1
ATOM 878 C C . LYS A 1 111 ? 3.236 -16.500 -8.326 1.00 77.00 111 LYS A C 1
ATOM 880 O O . LYS A 1 111 ? 3.868 -15.465 -8.505 1.00 77.00 111 LYS A O 1
ATOM 885 N N . HIS A 1 112 ? 3.741 -17.699 -8.651 1.00 80.69 112 HIS A N 1
ATOM 886 C CA . HIS A 1 112 ? 5.094 -17.855 -9.229 1.00 80.69 112 HIS A CA 1
ATOM 887 C C . HIS A 1 112 ? 5.224 -17.269 -10.642 1.00 80.69 112 HIS A C 1
ATOM 889 O O . HIS A 1 112 ? 6.338 -17.020 -11.114 1.00 80.69 112 HIS A O 1
ATOM 895 N N . LEU A 1 113 ? 4.092 -17.044 -11.314 1.00 81.62 113 LEU A N 1
ATOM 896 C CA . LEU A 1 113 ? 4.042 -16.343 -12.588 1.00 81.62 113 LEU A CA 1
ATOM 897 C C . LEU A 1 113 ? 4.278 -14.849 -12.401 1.00 81.62 113 LEU A C 1
ATOM 899 O O . LEU A 1 113 ? 4.512 -14.177 -13.389 1.00 81.62 113 LEU A O 1
ATOM 903 N N . PHE A 1 114 ? 4.243 -14.316 -11.178 1.00 78.75 114 PHE A N 1
ATOM 904 C CA . PHE A 1 114 ? 4.457 -12.900 -10.920 1.00 78.75 114 PHE A CA 1
ATOM 905 C C . PHE A 1 114 ? 5.826 -12.631 -10.296 1.00 78.75 114 PHE A C 1
ATOM 907 O O . PHE A 1 114 ? 6.293 -13.365 -9.428 1.00 78.75 114 PHE A O 1
ATOM 914 N N . ILE A 1 115 ? 6.455 -11.529 -10.703 1.00 76.44 115 ILE A N 1
ATOM 915 C CA . ILE A 1 115 ? 7.656 -10.988 -10.057 1.00 76.44 115 ILE A CA 1
ATOM 916 C C . ILE A 1 115 ? 7.306 -9.661 -9.398 1.00 76.44 115 ILE A C 1
ATOM 918 O O . ILE A 1 115 ? 6.781 -8.760 -10.052 1.00 76.44 115 ILE A O 1
ATOM 922 N N . HIS A 1 116 ? 7.630 -9.554 -8.113 1.00 70.19 116 HIS A N 1
ATOM 923 C CA . HIS A 1 116 ? 7.560 -8.323 -7.341 1.00 70.19 116 HIS A CA 1
ATOM 924 C C . HIS A 1 116 ? 8.727 -7.406 -7.708 1.00 70.19 116 HIS A C 1
ATOM 926 O O . HIS A 1 116 ? 9.881 -7.810 -7.561 1.00 70.19 116 HIS A O 1
ATOM 932 N N . LYS A 1 117 ? 8.438 -6.197 -8.198 1.00 67.81 117 LYS A N 1
ATOM 933 C CA . LYS A 1 117 ? 9.468 -5.218 -8.568 1.00 67.81 117 LYS A CA 1
ATOM 934 C C . LYS A 1 117 ? 9.081 -3.802 -8.154 1.00 67.81 117 LYS A C 1
ATOM 936 O O . LYS A 1 117 ? 7.907 -3.423 -8.217 1.00 67.81 117 LYS A O 1
ATOM 941 N N . GLY A 1 118 ? 10.079 -3.024 -7.740 1.00 67.50 118 GLY A N 1
ATOM 942 C CA . GLY A 1 118 ? 9.924 -1.595 -7.485 1.00 67.50 118 GLY A CA 1
ATOM 943 C C . GLY A 1 118 ? 9.927 -0.811 -8.792 1.00 67.50 118 GLY A C 1
ATOM 944 O O . GLY A 1 118 ? 10.690 -1.138 -9.699 1.00 67.50 118 GLY A O 1
ATOM 945 N N . ILE A 1 119 ? 9.078 0.212 -8.881 1.00 67.81 119 ILE A N 1
ATOM 946 C CA . ILE A 1 119 ? 9.007 1.136 -10.012 1.00 67.81 119 ILE A CA 1
ATOM 947 C C . ILE A 1 119 ? 9.166 2.559 -9.508 1.00 67.81 119 ILE A C 1
ATOM 949 O O . ILE A 1 119 ? 8.382 2.998 -8.661 1.00 67.81 119 ILE A O 1
ATOM 953 N N . ILE A 1 120 ? 10.114 3.294 -10.081 1.00 69.31 120 ILE A N 1
ATOM 954 C CA . ILE A 1 120 ? 10.187 4.751 -9.919 1.00 69.31 120 ILE A CA 1
ATOM 955 C C . ILE A 1 120 ? 9.722 5.392 -11.211 1.00 69.31 120 ILE A C 1
ATOM 957 O O . ILE A 1 120 ? 10.198 5.011 -12.272 1.00 69.31 120 ILE A O 1
ATOM 961 N N . ILE A 1 121 ? 8.794 6.338 -11.097 1.00 71.31 121 ILE A N 1
ATOM 962 C CA . ILE A 1 121 ? 8.398 7.215 -12.196 1.00 71.31 121 ILE A CA 1
ATOM 963 C C . ILE A 1 121 ? 9.051 8.576 -11.977 1.00 71.31 121 ILE A C 1
ATOM 965 O O . ILE A 1 121 ? 8.780 9.229 -10.961 1.00 71.31 121 ILE A O 1
ATOM 969 N N . ALA A 1 122 ? 9.901 8.998 -12.909 1.00 68.06 122 ALA A N 1
ATOM 970 C CA . ALA A 1 122 ? 10.614 10.272 -12.840 1.00 68.06 122 ALA A CA 1
ATOM 971 C C . ALA A 1 122 ? 10.317 11.136 -14.067 1.00 68.06 122 ALA A C 1
ATOM 973 O O . ALA A 1 122 ? 10.134 10.599 -15.151 1.00 68.06 122 ALA A O 1
ATOM 974 N N . LYS A 1 123 ? 10.273 12.460 -13.898 1.00 69.88 123 LYS A N 1
ATOM 975 C CA . LYS A 1 123 ? 10.157 13.415 -15.008 1.00 69.88 123 LYS A CA 1
ATOM 976 C C . LYS A 1 123 ? 11.484 14.145 -15.203 1.00 69.88 123 LYS A C 1
ATOM 978 O O . LYS A 1 123 ? 12.093 14.498 -14.185 1.00 69.88 123 LYS A O 1
ATOM 983 N N . PRO A 1 124 ? 11.913 14.396 -16.448 1.00 68.06 124 PRO A N 1
ATOM 984 C CA . PRO A 1 124 ? 13.116 15.180 -16.678 1.00 68.06 124 PRO A CA 1
ATOM 985 C C . PRO A 1 124 ? 12.876 16.640 -16.276 1.00 68.06 124 PRO A C 1
ATOM 987 O O . PRO A 1 124 ? 11.737 17.119 -16.298 1.00 68.06 124 PRO A O 1
ATOM 990 N N . SER A 1 125 ? 13.939 17.350 -15.894 1.00 68.25 125 SER A N 1
ATOM 991 C CA . SER A 1 125 ? 13.866 18.807 -15.743 1.00 68.25 125 SER A CA 1
ATOM 992 C C . SER A 1 125 ? 13.701 19.462 -17.118 1.00 68.25 125 SER A C 1
ATOM 994 O O . SER A 1 125 ? 14.276 18.986 -18.096 1.00 68.25 125 SER A O 1
ATOM 996 N N . GLN A 1 126 ? 12.936 20.556 -17.197 1.00 67.62 126 GLN A N 1
ATOM 997 C CA . GLN A 1 126 ? 12.650 21.248 -18.466 1.00 67.62 126 GLN A CA 1
ATOM 998 C C . GLN A 1 126 ? 13.907 21.828 -19.134 1.00 67.62 126 GLN A C 1
ATOM 1000 O O . GLN A 1 126 ? 13.913 22.050 -20.341 1.00 67.62 126 GLN A O 1
ATOM 1005 N N . ASP A 1 127 ? 14.970 22.035 -18.357 1.00 70.25 127 ASP A N 1
ATOM 1006 C CA . ASP A 1 127 ? 16.200 22.691 -18.804 1.00 70.25 127 ASP A CA 1
ATOM 1007 C C . ASP A 1 127 ? 17.225 21.718 -19.418 1.00 70.25 127 ASP A C 1
ATOM 1009 O O . ASP A 1 127 ? 18.281 22.144 -19.892 1.00 70.25 127 ASP A O 1
ATOM 1013 N N . ILE A 1 128 ? 16.939 20.411 -19.406 1.00 66.31 128 ILE A N 1
ATOM 1014 C CA . ILE A 1 128 ? 17.852 19.376 -19.901 1.00 66.31 128 ILE A CA 1
ATOM 1015 C C . ILE A 1 128 ? 17.660 19.196 -21.411 1.00 66.31 128 ILE A C 1
ATOM 1017 O O . ILE A 1 128 ? 16.590 18.807 -21.884 1.00 66.31 128 ILE A O 1
ATOM 1021 N N . LYS A 1 129 ? 18.725 19.440 -22.180 1.00 66.38 129 LYS A N 1
ATOM 1022 C CA . LYS A 1 129 ? 18.795 19.045 -23.595 1.00 66.38 129 LYS A CA 1
ATOM 1023 C C . LYS A 1 129 ? 19.036 17.537 -23.664 1.00 66.38 129 LYS A C 1
ATOM 1025 O O . LYS A 1 129 ? 19.867 17.039 -22.923 1.00 66.38 129 LYS A O 1
ATOM 1030 N N . ASN A 1 130 ? 18.346 16.827 -24.558 1.00 73.88 130 ASN A N 1
ATOM 1031 C CA . ASN A 1 130 ? 18.414 15.359 -24.669 1.00 73.88 130 ASN A CA 1
ATOM 1032 C C . ASN A 1 130 ? 18.039 14.634 -23.361 1.00 73.88 130 ASN A C 1
ATOM 1034 O O . ASN A 1 130 ? 18.695 13.683 -22.945 1.00 73.88 130 ASN A O 1
ATOM 1038 N N . ALA A 1 131 ? 16.960 15.098 -22.723 1.00 73.19 131 ALA A N 1
ATOM 1039 C CA . ALA A 1 131 ? 16.433 14.565 -21.470 1.00 73.19 131 ALA A CA 1
ATOM 1040 C C . ALA A 1 131 ? 16.335 13.030 -21.424 1.00 73.19 131 ALA A C 1
ATOM 1042 O O . ALA A 1 131 ? 16.631 12.433 -20.392 1.00 73.19 131 ALA A O 1
ATOM 1043 N N . ASP A 1 132 ? 15.949 12.400 -22.532 1.00 75.31 132 ASP A N 1
ATOM 1044 C CA . ASP A 1 132 ? 15.759 10.953 -22.593 1.00 75.31 132 ASP A CA 1
ATOM 1045 C C . ASP A 1 132 ? 17.065 10.172 -22.440 1.00 75.31 132 ASP A C 1
ATOM 1047 O O . ASP A 1 132 ? 17.124 9.256 -21.617 1.00 75.31 132 ASP A O 1
ATOM 1051 N N . ASP A 1 133 ? 18.119 10.572 -23.154 1.00 80.19 133 ASP A N 1
ATOM 1052 C CA . ASP A 1 133 ? 19.426 9.912 -23.092 1.00 80.19 133 ASP A CA 1
ATOM 1053 C C . ASP A 1 133 ? 20.042 10.048 -21.692 1.00 80.19 133 ASP A C 1
ATOM 1055 O O . ASP A 1 133 ? 20.467 9.054 -21.099 1.00 80.19 133 ASP A O 1
ATOM 1059 N N . GLU A 1 134 ? 20.004 11.254 -21.110 1.00 78.88 134 GLU A N 1
ATOM 1060 C CA . GLU A 1 134 ? 20.514 11.494 -19.752 1.00 78.88 134 GLU A CA 1
ATOM 1061 C C . GLU A 1 134 ? 19.747 10.686 -18.698 1.00 78.88 134 GLU A C 1
ATOM 1063 O O . GLU A 1 134 ? 20.328 10.146 -17.752 1.00 78.88 134 GLU A O 1
ATOM 1068 N N . CYS A 1 135 ? 18.426 10.576 -18.837 1.00 75.06 135 CYS A N 1
ATOM 1069 C CA . CYS A 1 135 ? 17.612 9.839 -17.879 1.00 75.06 135 CYS A CA 1
ATOM 1070 C C . CYS A 1 135 ? 17.816 8.327 -17.982 1.00 75.06 135 CYS A C 1
ATOM 1072 O O . CYS A 1 135 ? 17.821 7.652 -16.946 1.00 75.06 135 CYS A O 1
ATOM 1074 N N . ILE A 1 136 ? 18.023 7.795 -19.190 1.00 79.12 136 ILE A N 1
ATOM 1075 C CA . ILE A 1 136 ? 18.407 6.394 -19.394 1.00 79.12 136 ILE A CA 1
ATOM 1076 C C . ILE A 1 136 ? 19.763 6.124 -18.745 1.00 79.12 136 ILE A C 1
ATOM 1078 O O . ILE A 1 136 ? 19.883 5.181 -17.959 1.00 79.12 136 ILE A O 1
ATOM 1082 N N . GLU A 1 137 ? 20.764 6.961 -19.015 1.00 82.56 137 GLU A N 1
ATOM 1083 C CA . GLU A 1 137 ? 22.108 6.798 -18.460 1.00 82.56 137 GLU A CA 1
ATOM 1084 C C . GLU A 1 137 ? 22.088 6.849 -16.926 1.00 82.56 137 GLU A C 1
ATOM 1086 O O . GLU A 1 137 ? 22.627 5.965 -16.254 1.00 82.56 137 GLU A O 1
ATOM 1091 N N . HIS A 1 138 ? 21.378 7.818 -16.346 1.00 78.31 138 HIS A N 1
ATOM 1092 C CA . HIS A 1 138 ? 21.190 7.901 -14.899 1.00 78.31 138 HIS A CA 1
ATOM 1093 C C . HIS A 1 138 ? 20.482 6.678 -14.319 1.00 78.31 138 HIS A C 1
ATOM 1095 O O . HIS A 1 138 ? 20.860 6.201 -13.247 1.00 78.31 138 HIS A O 1
ATOM 1101 N N . ALA A 1 139 ? 19.454 6.157 -14.989 1.00 75.69 139 ALA A N 1
ATOM 1102 C CA . ALA A 1 139 ? 18.751 4.972 -14.522 1.00 75.69 139 ALA A CA 1
ATOM 1103 C C . ALA A 1 139 ? 19.673 3.743 -14.518 1.00 75.69 139 ALA A C 1
ATOM 1105 O O . ALA A 1 139 ? 19.688 3.012 -13.524 1.00 75.69 139 ALA A O 1
ATOM 1106 N N . ILE A 1 140 ? 20.483 3.559 -15.565 1.00 79.56 140 ILE A N 1
ATOM 1107 C CA . ILE A 1 140 ? 21.489 2.490 -15.651 1.00 79.56 140 ILE A CA 1
ATOM 1108 C C . ILE A 1 140 ? 22.520 2.635 -14.526 1.00 79.56 140 ILE A C 1
ATOM 1110 O O . ILE A 1 140 ? 22.736 1.685 -13.771 1.00 79.56 140 ILE A O 1
ATOM 1114 N N . ASN A 1 141 ? 23.087 3.832 -14.346 1.00 79.81 141 ASN A N 1
ATOM 1115 C CA . ASN A 1 141 ? 24.061 4.117 -13.286 1.00 79.81 141 ASN A CA 1
ATOM 1116 C C . ASN A 1 141 ? 23.479 3.885 -11.882 1.00 79.81 141 ASN A C 1
ATOM 1118 O O . ASN A 1 141 ? 24.175 3.419 -10.984 1.00 79.81 141 ASN A O 1
ATOM 1122 N N . ALA A 1 142 ? 22.181 4.137 -11.699 1.00 75.62 142 ALA A N 1
ATOM 1123 C CA . ALA A 1 142 ? 21.457 3.883 -10.455 1.00 75.62 142 ALA A CA 1
ATOM 1124 C C . ALA A 1 142 ? 20.969 2.425 -10.293 1.00 75.62 142 ALA A C 1
ATOM 1126 O O . ALA A 1 142 ? 20.157 2.148 -9.399 1.00 75.62 142 ALA A O 1
ATOM 1127 N N . GLY A 1 143 ? 21.409 1.508 -11.163 1.00 77.94 143 GLY A N 1
ATOM 1128 C CA . GLY A 1 143 ? 21.130 0.073 -11.086 1.00 77.94 143 GLY A CA 1
ATOM 1129 C C . GLY A 1 143 ? 19.733 -0.343 -11.551 1.00 77.94 143 GLY A C 1
ATOM 1130 O O . GLY A 1 143 ? 19.183 -1.310 -11.021 1.00 77.94 143 GLY A O 1
ATOM 1131 N N . ALA A 1 144 ? 19.120 0.389 -12.485 1.00 73.75 144 ALA A N 1
ATOM 1132 C CA . ALA A 1 144 ? 17.862 -0.027 -13.101 1.00 73.75 144 ALA A CA 1
ATOM 1133 C C . ALA A 1 144 ? 18.053 -1.307 -13.925 1.00 73.75 144 ALA A C 1
ATOM 1135 O O . ALA A 1 144 ? 18.956 -1.394 -14.752 1.00 73.75 144 ALA A O 1
ATOM 1136 N N . GLU A 1 145 ? 17.170 -2.289 -13.739 1.00 77.19 145 GLU A N 1
ATOM 1137 C CA . GLU A 1 145 ? 17.180 -3.506 -14.566 1.00 77.19 145 GLU A CA 1
ATOM 1138 C C . GLU A 1 145 ? 16.571 -3.281 -15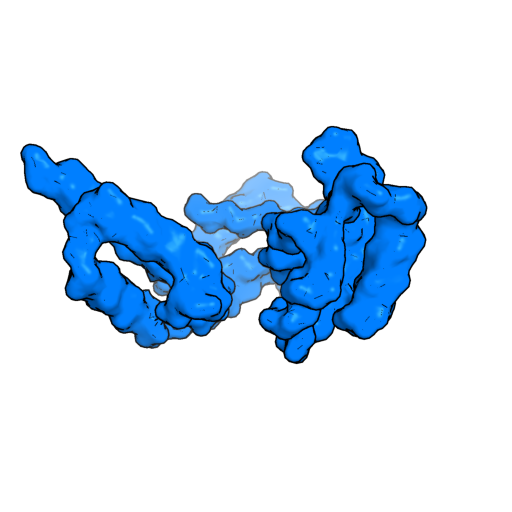.956 1.00 77.19 145 GLU A C 1
ATOM 1140 O O . GLU A 1 145 ? 16.848 -4.026 -16.890 1.00 77.19 145 GLU A O 1
ATOM 1145 N N . GLU A 1 146 ? 15.680 -2.300 -16.067 1.00 78.44 146 GLU A N 1
ATOM 1146 C CA . GLU A 1 146 ? 14.941 -1.970 -17.280 1.00 78.44 146 GLU A CA 1
ATOM 1147 C C . GLU A 1 146 ? 14.492 -0.511 -17.198 1.00 78.44 146 GLU A C 1
ATOM 1149 O O . GLU A 1 146 ? 14.117 -0.036 -16.115 1.00 78.44 146 GLU A O 1
ATOM 1154 N N . VAL A 1 147 ? 14.537 0.168 -18.344 1.00 77.62 147 VAL A N 1
ATOM 1155 C CA . VAL A 1 147 ? 14.131 1.561 -18.529 1.00 77.62 147 VAL A CA 1
ATOM 1156 C C . VAL A 1 147 ? 13.216 1.615 -19.743 1.00 77.62 147 VAL A C 1
ATOM 1158 O O . VAL A 1 147 ? 13.542 1.073 -20.795 1.00 77.62 147 VAL A O 1
ATOM 1161 N N . GLU A 1 148 ? 12.070 2.262 -19.590 1.00 79.06 148 GLU A N 1
ATOM 1162 C CA . GLU A 1 148 ? 11.109 2.486 -20.666 1.00 79.06 148 GLU A CA 1
ATOM 1163 C C . GLU A 1 148 ? 10.678 3.955 -20.611 1.00 79.06 148 GLU A C 1
ATOM 1165 O O . GLU A 1 148 ? 10.418 4.496 -19.527 1.00 79.06 148 GLU A O 1
ATOM 1170 N N . ILE A 1 149 ? 10.662 4.595 -21.783 1.00 73.25 149 ILE A N 1
ATOM 1171 C CA . ILE A 1 149 ? 10.178 5.962 -21.973 1.00 73.25 149 ILE A CA 1
ATOM 1172 C C . ILE A 1 149 ? 8.674 5.880 -22.217 1.00 73.25 149 ILE A C 1
ATOM 1174 O O . ILE A 1 149 ? 8.225 5.190 -23.132 1.00 73.25 149 ILE A O 1
ATOM 1178 N N . ILE A 1 150 ? 7.896 6.576 -21.393 1.00 69.69 150 ILE A N 1
ATOM 1179 C CA . ILE A 1 150 ? 6.448 6.672 -21.568 1.00 69.69 150 ILE A CA 1
ATOM 1180 C C . ILE A 1 150 ? 6.139 7.952 -22.332 1.00 69.69 150 ILE A C 1
ATOM 1182 O O . ILE A 1 150 ? 6.299 9.048 -21.790 1.00 69.69 150 ILE A O 1
ATOM 1186 N N . ASP A 1 151 ? 5.642 7.789 -23.551 1.00 60.59 151 ASP A N 1
ATOM 1187 C CA . ASP A 1 151 ? 5.091 8.875 -24.353 1.00 60.59 151 ASP A CA 1
ATOM 1188 C C . ASP A 1 151 ? 3.570 8.910 -24.127 1.00 60.59 151 ASP A C 1
ATOM 1190 O O . ASP A 1 151 ? 2.795 8.203 -24.773 1.00 60.59 151 ASP A O 1
ATOM 1194 N N . ASP A 1 152 ? 3.145 9.615 -23.080 1.00 53.69 152 ASP A N 1
ATOM 1195 C CA . ASP A 1 152 ? 1.733 9.790 -22.736 1.00 53.69 152 ASP A CA 1
ATOM 1196 C C . ASP A 1 152 ? 1.495 11.280 -22.465 1.00 53.69 152 ASP A C 1
ATOM 1198 O O . ASP A 1 152 ? 2.067 11.841 -21.523 1.00 53.69 152 ASP A O 1
ATOM 1202 N N . ASP A 1 153 ? 0.636 11.911 -23.277 1.00 44.78 153 ASP A N 1
ATOM 1203 C CA . ASP A 1 153 ? 0.272 13.342 -23.236 1.00 44.78 153 ASP A CA 1
ATOM 1204 C C . ASP A 1 153 ? -0.207 13.812 -21.849 1.00 44.78 153 ASP A C 1
ATOM 1206 O O . ASP A 1 153 ? -0.286 15.007 -21.559 1.00 44.78 153 ASP A O 1
ATOM 1210 N N . LEU A 1 154 ? -0.525 12.877 -20.950 1.00 39.59 154 LEU A N 1
ATOM 1211 C CA . LEU A 1 154 ? -0.917 13.167 -19.578 1.00 39.59 154 LEU A CA 1
ATOM 1212 C C . LEU A 1 154 ? 0.257 13.177 -18.588 1.00 39.59 154 LEU A C 1
ATOM 1214 O O . LEU A 1 154 ? 0.153 13.874 -17.571 1.00 39.59 154 LEU A O 1
ATOM 1218 N N . LYS A 1 155 ? 1.360 12.443 -18.822 1.00 37.56 155 LYS A N 1
ATOM 1219 C CA . LYS A 1 155 ? 2.542 12.361 -17.933 1.00 37.56 155 LYS A CA 1
ATOM 1220 C C . LYS A 1 155 ? 3.769 11.774 -18.675 1.00 37.56 155 LYS A C 1
ATOM 1222 O O . LYS A 1 155 ? 3.917 10.555 -18.645 1.00 37.56 155 LYS A O 1
ATOM 1227 N N . PRO A 1 156 ? 4.723 12.580 -19.183 1.00 34.31 156 PRO A N 1
ATOM 1228 C CA . PRO A 1 156 ? 6.023 12.029 -19.568 1.00 34.31 156 PRO A CA 1
ATOM 1229 C C . PRO A 1 156 ? 6.701 11.487 -18.306 1.00 34.31 156 PRO A C 1
ATOM 1231 O O . PRO A 1 156 ? 6.701 12.173 -17.276 1.00 34.31 156 PRO A O 1
ATOM 1234 N N . GLY A 1 157 ? 7.206 10.255 -18.334 1.00 37.38 157 GLY A N 1
ATOM 1235 C CA . GLY A 1 157 ? 7.874 9.672 -17.174 1.00 37.38 157 GLY A CA 1
ATOM 1236 C C . GLY A 1 157 ? 8.727 8.445 -17.488 1.00 37.38 157 GLY A C 1
ATOM 1237 O O . GLY A 1 157 ? 8.325 7.590 -18.264 1.00 37.38 157 GLY A O 1
ATOM 1238 N N . TYR A 1 158 ? 9.892 8.351 -16.850 1.00 45.25 158 TYR A N 1
ATOM 1239 C CA . TYR A 1 158 ? 10.818 7.217 -16.931 1.00 45.25 158 TYR A CA 1
ATOM 1240 C C . TYR A 1 158 ? 10.445 6.151 -15.914 1.00 45.25 158 TYR A C 1
ATOM 1242 O O . TYR A 1 158 ? 10.201 6.500 -14.761 1.00 45.25 158 TYR A O 1
ATOM 1250 N N . PHE A 1 159 ? 10.467 4.870 -16.282 1.00 45.44 159 PHE A N 1
ATOM 1251 C CA . PHE A 1 159 ? 10.379 3.778 -15.311 1.00 45.44 159 PHE A CA 1
ATOM 1252 C C . PHE A 1 159 ? 11.765 3.339 -14.822 1.00 45.44 159 PHE A C 1
ATOM 1254 O O . PHE A 1 159 ? 12.650 3.050 -15.618 1.00 45.44 159 PHE A O 1
ATOM 1261 N N . LYS A 1 160 ? 11.935 3.201 -13.505 1.00 41.03 160 LYS A N 1
ATOM 1262 C CA . LYS A 1 160 ? 13.080 2.514 -12.890 1.00 41.03 160 LYS A CA 1
ATOM 1263 C C . LYS A 1 160 ? 12.628 1.183 -12.320 1.00 41.03 160 LYS A C 1
ATOM 1265 O O . LYS A 1 160 ? 11.896 1.177 -11.335 1.00 41.03 160 LYS A O 1
ATOM 1270 N N . ARG A 1 161 ? 13.082 0.068 -12.882 1.00 41.97 161 ARG A N 1
ATOM 1271 C CA . ARG A 1 161 ? 12.845 -1.272 -12.330 1.00 41.97 161 ARG A CA 1
ATOM 1272 C C . ARG A 1 161 ? 13.914 -1.578 -11.270 1.00 41.97 161 ARG A C 1
ATOM 1274 O O . ARG A 1 161 ? 15.077 -1.743 -11.620 1.00 41.97 161 ARG A O 1
ATOM 1281 N N . LEU A 1 162 ? 13.546 -1.596 -9.985 1.00 40.34 162 LEU A N 1
ATOM 1282 C CA . LEU A 1 162 ? 14.469 -1.842 -8.862 1.00 40.34 162 LEU A CA 1
ATOM 1283 C C . LEU A 1 162 ? 14.244 -3.195 -8.177 1.00 40.34 162 LEU A C 1
ATOM 1285 O O . LEU A 1 162 ? 13.102 -3.566 -7.884 1.00 40.34 162 LEU A O 1
ATOM 1289 N N . ASN A 1 163 ? 15.353 -3.849 -7.815 1.00 37.38 163 ASN A N 1
ATOM 1290 C CA . ASN A 1 163 ? 15.394 -4.882 -6.780 1.00 37.38 163 ASN A CA 1
ATOM 1291 C C . ASN A 1 163 ? 15.334 -4.274 -5.368 1.00 37.38 163 ASN A C 1
ATOM 1293 O O . ASN A 1 163 ? 15.721 -3.129 -5.128 1.00 37.38 163 ASN A O 1
ATOM 1297 N N . GLU A 1 164 ? 14.874 -5.097 -4.426 1.00 38.78 164 GLU A N 1
ATOM 1298 C CA . GLU A 1 164 ? 14.430 -4.787 -3.056 1.00 38.78 164 GLU A CA 1
ATOM 1299 C C . GLU A 1 164 ? 15.430 -4.011 -2.166 1.00 38.78 164 GLU A C 1
ATOM 1301 O O . GLU A 1 164 ? 15.035 -3.477 -1.136 1.00 38.78 164 GLU A O 1
ATOM 1306 N N . ARG A 1 165 ? 16.714 -3.900 -2.542 1.00 37.12 165 ARG A N 1
ATOM 1307 C CA . ARG A 1 165 ? 17.770 -3.324 -1.682 1.00 37.12 165 ARG A CA 1
ATOM 1308 C C . ARG A 1 165 ? 18.180 -1.875 -1.964 1.00 37.12 165 ARG A C 1
ATOM 1310 O O . ARG A 1 165 ? 18.861 -1.301 -1.122 1.00 37.12 165 ARG A O 1
ATOM 1317 N N . SER A 1 166 ? 17.755 -1.259 -3.067 1.00 39.72 166 SER A N 1
ATOM 1318 C CA . SER A 1 166 ? 18.302 0.052 -3.493 1.00 39.72 166 SER A CA 1
ATOM 1319 C C . SER A 1 166 ? 17.283 1.198 -3.495 1.00 39.72 166 SER A C 1
ATOM 1321 O O . SER A 1 166 ? 17.519 2.254 -4.079 1.00 39.72 166 SER A O 1
ATOM 1323 N N . ILE A 1 167 ? 16.117 1.001 -2.875 1.00 42.53 167 ILE A N 1
ATOM 1324 C CA . ILE A 1 167 ? 14.957 1.888 -3.054 1.00 42.53 167 ILE A CA 1
ATOM 1325 C C . ILE A 1 167 ? 15.073 3.216 -2.273 1.00 42.53 167 ILE A C 1
ATOM 1327 O O . ILE A 1 167 ? 14.408 4.182 -2.635 1.00 42.53 167 ILE A O 1
ATOM 1331 N N . SER A 1 168 ? 15.939 3.331 -1.259 1.00 39.09 168 SER A N 1
ATOM 1332 C CA . SER A 1 168 ? 15.902 4.485 -0.340 1.00 39.09 168 SER A CA 1
ATOM 1333 C C . SER A 1 168 ? 16.965 5.575 -0.528 1.00 39.09 168 SER A C 1
ATOM 1335 O O . SER A 1 168 ? 16.815 6.635 0.083 1.00 39.09 168 SER A O 1
ATOM 1337 N N . THR A 1 169 ? 18.030 5.370 -1.314 1.00 39.47 169 THR A N 1
ATOM 1338 C CA . THR A 1 169 ? 19.247 6.195 -1.111 1.00 39.47 169 THR A CA 1
ATOM 1339 C C . THR A 1 169 ? 19.665 7.094 -2.285 1.00 39.47 169 THR A C 1
ATOM 1341 O O . THR A 1 169 ? 20.154 8.185 -2.020 1.00 39.47 169 THR A O 1
ATOM 1344 N N . ASP A 1 170 ? 19.375 6.761 -3.549 1.00 41.19 170 ASP A N 1
ATOM 1345 C CA . ASP A 1 170 ? 19.981 7.491 -4.692 1.00 41.19 170 ASP A CA 1
ATOM 1346 C C . ASP A 1 170 ? 19.103 8.519 -5.414 1.00 41.19 170 ASP A C 1
ATOM 1348 O O . ASP A 1 170 ? 19.567 9.234 -6.297 1.00 41.19 170 ASP A O 1
ATOM 1352 N N . VAL A 1 171 ? 17.833 8.671 -5.040 1.00 40.31 171 VAL A N 1
ATOM 1353 C CA . VAL A 1 171 ? 16.926 9.609 -5.738 1.00 40.31 171 VAL A CA 1
ATOM 1354 C C . VAL A 1 171 ? 17.258 11.086 -5.438 1.00 40.31 171 VAL A C 1
ATOM 1356 O O . VAL A 1 171 ? 16.716 11.985 -6.067 1.00 40.31 171 VAL A O 1
ATOM 1359 N N . ARG A 1 172 ? 18.171 11.358 -4.496 1.00 40.75 172 ARG A N 1
ATOM 1360 C CA . ARG A 1 172 ? 18.595 12.718 -4.115 1.00 40.75 172 ARG A CA 1
ATOM 1361 C C . ARG A 1 172 ? 19.793 13.255 -4.907 1.00 40.75 172 ARG A C 1
ATOM 1363 O O . ARG A 1 172 ? 20.078 14.440 -4.792 1.00 40.75 172 ARG A O 1
ATOM 1370 N N . GLY A 1 173 ? 20.493 12.409 -5.668 1.00 37.44 173 GLY A N 1
ATOM 1371 C CA . GLY A 1 173 ? 21.731 12.786 -6.363 1.00 37.44 173 GLY A CA 1
ATOM 1372 C C . GLY A 1 173 ? 21.560 13.244 -7.812 1.00 37.44 173 GLY A C 1
ATOM 1373 O O . GLY A 1 173 ? 22.513 13.747 -8.393 1.00 37.44 173 GLY A O 1
ATOM 1374 N N . ALA A 1 174 ? 20.377 13.074 -8.405 1.00 40.50 174 ALA A N 1
ATOM 1375 C CA . ALA A 1 174 ? 20.157 13.331 -9.824 1.00 40.50 174 ALA A CA 1
ATOM 1376 C C . ALA A 1 174 ? 19.161 14.478 -10.035 1.00 40.50 174 ALA A C 1
ATOM 1378 O O . ALA A 1 174 ? 18.214 14.622 -9.263 1.00 40.50 174 ALA A O 1
ATOM 1379 N N . ASN A 1 175 ? 19.376 15.257 -11.100 1.00 38.66 175 ASN A N 1
ATOM 1380 C CA . ASN A 1 175 ? 18.628 16.447 -11.546 1.00 38.66 175 ASN A CA 1
ATOM 1381 C C . ASN A 1 175 ? 17.138 16.198 -11.900 1.00 38.66 175 ASN A C 1
ATOM 1383 O O . ASN A 1 175 ? 16.560 16.873 -12.751 1.00 38.66 175 ASN A O 1
ATOM 1387 N N . PHE A 1 176 ? 16.487 15.230 -11.260 1.00 39.47 176 PHE A N 1
ATOM 1388 C CA . PHE A 1 176 ? 15.055 15.000 -11.341 1.00 39.47 176 PHE A CA 1
ATOM 1389 C C . PHE A 1 176 ? 14.335 15.975 -10.408 1.00 39.47 176 PHE A C 1
ATOM 1391 O O . PHE A 1 176 ? 14.559 15.977 -9.200 1.00 39.47 176 PHE A O 1
ATOM 1398 N N . MET A 1 177 ? 13.405 16.768 -10.949 1.00 37.72 177 MET A N 1
ATOM 1399 C CA . MET A 1 177 ? 12.606 17.704 -10.146 1.00 37.72 177 MET A CA 1
ATOM 1400 C C . MET A 1 177 ? 11.762 17.005 -9.066 1.00 37.72 177 MET A C 1
ATOM 1402 O O . MET A 1 177 ? 11.393 17.624 -8.070 1.00 37.72 177 MET A O 1
ATOM 1406 N N . SER A 1 178 ? 11.397 15.735 -9.278 1.00 38.50 178 SER A N 1
ATOM 1407 C CA . SER A 1 178 ? 10.552 14.954 -8.372 1.00 38.50 178 SER A CA 1
ATOM 1408 C C . SER A 1 178 ? 10.436 13.505 -8.863 1.00 38.50 178 SER A C 1
ATOM 1410 O O . SER A 1 178 ? 9.901 13.251 -9.947 1.00 38.50 178 SER A O 1
ATOM 1412 N N . ALA A 1 179 ? 10.872 12.526 -8.061 1.00 39.25 179 ALA A N 1
ATOM 1413 C CA . ALA A 1 179 ? 10.366 11.163 -8.213 1.00 39.25 179 ALA A CA 1
ATOM 1414 C C . ALA A 1 179 ? 8.888 11.172 -7.817 1.00 39.25 179 ALA A C 1
ATOM 1416 O O . ALA A 1 179 ? 8.532 11.248 -6.642 1.00 39.25 179 ALA A O 1
ATOM 1417 N N . THR A 1 180 ? 8.017 11.162 -8.821 1.00 41.84 180 THR A N 1
ATOM 1418 C CA . THR A 1 180 ? 6.603 11.503 -8.640 1.00 41.84 180 THR A CA 1
ATOM 1419 C C . THR A 1 180 ? 5.808 10.330 -8.064 1.00 41.84 180 THR A C 1
ATOM 1421 O O . THR A 1 180 ? 4.772 10.529 -7.430 1.00 41.84 180 THR A O 1
ATOM 1424 N N . THR A 1 181 ? 6.256 9.085 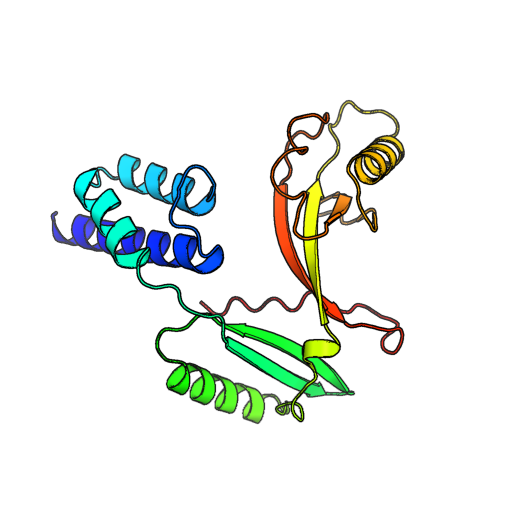-8.252 1.00 40.38 181 THR A N 1
ATOM 1425 C CA . THR A 1 181 ? 5.602 7.909 -7.659 1.00 40.38 181 THR A CA 1
ATOM 1426 C C . THR A 1 181 ? 6.586 6.752 -7.528 1.00 40.38 181 THR A C 1
ATOM 1428 O O . THR A 1 181 ? 7.096 6.249 -8.528 1.00 40.38 181 THR A O 1
ATOM 1431 N N . LEU A 1 182 ? 6.803 6.300 -6.292 1.00 37.78 182 LEU A N 1
ATOM 1432 C CA . LEU A 1 182 ? 7.352 4.980 -6.009 1.00 37.78 182 LEU A CA 1
ATOM 1433 C C . LEU A 1 182 ? 6.166 4.021 -5.878 1.00 37.78 182 LEU A C 1
ATOM 1435 O O . LEU A 1 182 ? 5.336 4.176 -4.982 1.00 37.78 182 LEU A O 1
ATOM 1439 N N . SER A 1 183 ? 6.055 3.058 -6.789 1.00 41.75 183 SER A N 1
ATOM 1440 C CA . SER A 1 183 ? 5.018 2.027 -6.713 1.00 41.75 183 SER A CA 1
ATOM 1441 C 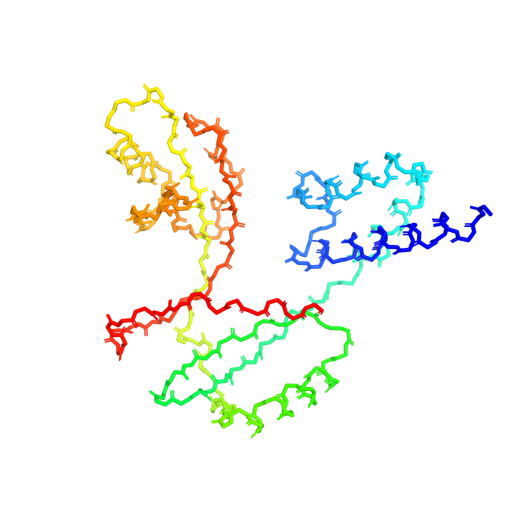C . SER A 1 183 ? 5.634 0.649 -6.854 1.00 41.75 183 SER A C 1
ATOM 1443 O O . SER A 1 183 ? 6.538 0.426 -7.652 1.00 41.75 183 SER A O 1
ATOM 1445 N N . VAL A 1 184 ? 5.137 -0.278 -6.057 1.00 43.47 184 VAL A N 1
ATOM 1446 C CA . VAL A 1 184 ? 5.486 -1.688 -6.137 1.00 43.47 184 VAL A CA 1
ATOM 1447 C C . VAL A 1 184 ? 4.466 -2.364 -7.047 1.00 43.47 184 VAL A C 1
ATOM 1449 O O . VAL A 1 184 ? 3.263 -2.198 -6.837 1.00 43.47 184 VAL A O 1
ATOM 1452 N N . LYS A 1 185 ? 4.918 -3.114 -8.058 1.00 55.03 185 LYS A N 1
ATOM 1453 C CA . LYS A 1 185 ? 4.018 -3.849 -8.962 1.00 55.03 185 LYS A CA 1
ATOM 1454 C C . LYS A 1 185 ? 4.444 -5.302 -9.138 1.00 55.03 185 LYS A C 1
ATOM 1456 O O . LYS A 1 185 ? 5.613 -5.660 -9.000 1.00 55.03 185 LYS A O 1
ATOM 1461 N N . TYR A 1 186 ? 3.456 -6.126 -9.471 1.00 50.34 186 TYR A N 1
ATOM 1462 C CA . TYR A 1 186 ? 3.617 -7.529 -9.829 1.00 50.34 186 TYR A CA 1
ATOM 1463 C C . TYR A 1 186 ? 3.508 -7.673 -11.344 1.00 50.34 186 TYR A C 1
ATOM 1465 O O . TYR A 1 186 ? 2.550 -7.188 -11.941 1.00 50.34 186 TYR A O 1
ATOM 1473 N N . TYR A 1 187 ? 4.481 -8.345 -11.956 1.00 56.50 187 TYR A N 1
ATOM 1474 C CA . TYR A 1 187 ? 4.546 -8.550 -13.406 1.00 56.50 187 TYR A CA 1
ATOM 1475 C C . TYR A 1 187 ? 4.497 -10.026 -13.764 1.00 56.50 187 TYR A C 1
ATOM 1477 O O . TYR A 1 187 ? 5.268 -10.795 -13.196 1.00 56.50 187 TYR A O 1
ATOM 1485 N N . GLY A 1 188 ? 3.662 -10.396 -14.738 1.00 53.34 188 GLY A N 1
ATOM 1486 C CA . GLY A 1 188 ? 3.634 -11.744 -15.303 1.00 53.34 188 GLY A CA 1
ATOM 1487 C C . GLY A 1 188 ? 4.959 -12.133 -15.978 1.00 53.34 188 GLY A C 1
ATOM 1488 O O . GLY A 1 188 ? 5.564 -11.335 -16.693 1.00 53.34 188 GLY A O 1
ATOM 1489 N N . ARG A 1 189 ? 5.413 -13.370 -15.769 1.00 51.31 189 ARG A N 1
ATOM 1490 C CA . ARG A 1 189 ? 6.534 -14.012 -16.458 1.00 51.31 189 ARG A CA 1
ATOM 1491 C C . ARG A 1 189 ? 6.019 -14.603 -17.776 1.00 51.31 189 ARG A C 1
ATOM 1493 O O . ARG A 1 189 ? 5.337 -15.619 -17.758 1.00 51.31 189 ARG A O 1
ATOM 1500 N N . SER A 1 190 ? 6.452 -14.011 -18.887 1.00 49.47 190 SER A N 1
ATOM 1501 C CA . SER A 1 190 ? 6.493 -14.565 -20.255 1.00 49.47 190 SER A CA 1
ATOM 1502 C C . SER A 1 190 ? 5.429 -14.163 -21.296 1.00 49.47 190 SER A C 1
ATOM 1504 O O . SER A 1 190 ? 4.302 -13.756 -21.018 1.00 49.47 190 SER A O 1
ATOM 1506 N N . SER A 1 191 ? 5.907 -14.300 -22.537 1.00 39.84 191 SER A N 1
ATOM 1507 C CA . SER A 1 191 ? 5.489 -13.889 -23.884 1.00 39.84 191 SER A CA 1
ATOM 1508 C C . SER A 1 191 ? 4.140 -14.404 -24.406 1.00 39.84 191 SER A C 1
ATOM 1510 O O . SER A 1 191 ? 3.860 -14.289 -25.597 1.00 39.84 191 SER A O 1
ATOM 1512 N N . LEU A 1 192 ? 3.280 -14.951 -23.548 1.00 37.31 192 LEU A N 1
ATOM 1513 C CA . LEU A 1 192 ? 1.982 -15.517 -23.949 1.00 37.31 192 LEU A CA 1
ATOM 1514 C C . LEU A 1 192 ? 0.887 -14.465 -24.196 1.00 37.31 192 LEU A C 1
ATOM 1516 O O . LEU A 1 192 ? -0.184 -14.800 -24.698 1.00 37.31 192 LEU A O 1
ATOM 1520 N N . PHE A 1 193 ? 1.154 -13.193 -23.888 1.00 37.97 193 PHE A N 1
ATOM 1521 C CA . PHE A 1 193 ? 0.229 -12.080 -24.112 1.00 37.97 193 PHE A CA 1
ATOM 1522 C C . PHE A 1 193 ? 0.979 -10.890 -24.738 1.00 37.97 193 PHE A C 1
ATOM 1524 O O . PHE A 1 193 ? 1.483 -10.037 -24.010 1.00 37.97 193 PHE A O 1
ATOM 1531 N N . PRO A 1 194 ? 1.075 -10.813 -26.081 1.00 28.50 194 PRO A N 1
ATOM 1532 C CA . PRO A 1 194 ? 1.869 -9.797 -26.782 1.00 28.50 194 PRO A CA 1
ATOM 1533 C C . PRO A 1 194 ? 1.298 -8.370 -26.694 1.00 28.50 194 PRO A C 1
ATOM 1535 O O . PRO A 1 194 ? 1.927 -7.429 -27.171 1.00 28.50 194 PRO A O 1
ATOM 1538 N N . HIS A 1 195 ? 0.137 -8.165 -26.064 1.00 28.91 195 HIS A N 1
ATOM 1539 C CA . HIS A 1 195 ? -0.461 -6.843 -25.910 1.00 28.91 195 HIS A CA 1
ATOM 1540 C C . HIS A 1 195 ? -0.912 -6.578 -24.472 1.00 28.91 195 HIS A C 1
ATOM 1542 O O . HIS A 1 195 ? -1.815 -7.233 -23.959 1.00 28.91 195 HIS A O 1
ATOM 1548 N N . LYS A 1 196 ? -0.277 -5.562 -23.871 1.00 33.59 196 LYS A N 1
ATOM 1549 C CA . LYS A 1 196 ? -0.719 -4.786 -22.703 1.00 33.59 196 LYS A CA 1
ATOM 1550 C C . LYS A 1 196 ? -1.213 -5.633 -21.526 1.00 33.59 196 LYS A C 1
ATOM 1552 O O . LYS A 1 196 ? -2.410 -5.743 -21.268 1.00 33.59 196 LYS A O 1
ATOM 1557 N N . MET A 1 197 ? -0.274 -6.150 -20.735 1.00 32.28 197 MET A N 1
ATOM 1558 C CA . MET A 1 197 ? -0.588 -6.528 -19.359 1.00 32.28 197 MET A CA 1
ATOM 1559 C C . MET A 1 197 ? -0.737 -5.225 -18.559 1.00 32.28 197 MET A C 1
ATOM 1561 O O . MET A 1 197 ? 0.243 -4.626 -18.122 1.00 32.28 197 MET A O 1
ATOM 1565 N N . PHE A 1 198 ? -1.969 -4.718 -18.470 1.00 30.58 198 PHE A N 1
ATOM 1566 C CA . PHE A 1 198 ? -2.262 -3.523 -17.685 1.00 30.58 198 PHE A CA 1
ATOM 1567 C C . PHE A 1 198 ? -1.876 -3.772 -16.224 1.00 30.58 198 PHE A C 1
ATOM 1569 O O . PHE A 1 198 ? -2.129 -4.868 -15.714 1.00 30.58 198 PHE A O 1
ATOM 1576 N N . PRO A 1 199 ? -1.294 -2.780 -15.527 1.00 34.81 199 PRO A N 1
ATOM 1577 C CA . PRO A 1 199 ? -1.084 -2.895 -14.097 1.00 34.81 199 PRO A CA 1
ATOM 1578 C C . PRO A 1 199 ? -2.444 -3.156 -13.448 1.00 34.81 199 PRO A C 1
ATOM 1580 O O . PRO A 1 199 ? -3.344 -2.319 -13.515 1.00 34.81 199 PRO A O 1
ATOM 1583 N N . THR A 1 200 ? -2.620 -4.341 -12.868 1.00 34.81 200 THR A N 1
ATOM 1584 C CA . THR A 1 200 ? -3.844 -4.704 -12.157 1.00 34.81 200 THR A CA 1
ATOM 1585 C C . THR A 1 200 ? -3.895 -3.915 -10.859 1.00 34.81 200 THR A C 1
ATOM 1587 O O . THR A 1 200 ? -3.441 -4.362 -9.810 1.00 34.81 200 THR A O 1
ATOM 1590 N N . PHE A 1 201 ? -4.422 -2.698 -10.956 1.00 35.38 201 PHE A N 1
ATOM 1591 C CA . PHE A 1 201 ? -4.866 -1.912 -9.825 1.00 35.38 201 PHE A CA 1
ATOM 1592 C C . PHE A 1 201 ? -6.294 -2.313 -9.491 1.00 35.38 201 PHE A C 1
ATOM 1594 O O . PHE A 1 201 ? -7.211 -2.096 -10.274 1.00 35.38 201 PHE A O 1
ATOM 1601 N N . THR A 1 202 ? -6.488 -2.794 -8.274 1.00 29.47 202 THR A N 1
ATOM 1602 C CA . THR A 1 202 ? -7.747 -2.568 -7.569 1.00 29.47 202 THR A CA 1
ATOM 1603 C C . THR A 1 202 ? -7.400 -2.421 -6.100 1.00 29.47 202 THR A C 1
ATOM 1605 O O . THR A 1 202 ? -7.440 -3.378 -5.334 1.00 29.47 202 THR A O 1
ATOM 1608 N N . ASN A 1 203 ? -7.023 -1.201 -5.713 1.00 26.72 203 ASN A N 1
ATOM 1609 C CA . ASN A 1 203 ? -7.191 -0.776 -4.331 1.00 26.72 203 ASN A CA 1
ATOM 1610 C C . ASN A 1 203 ? -8.699 -0.634 -4.108 1.00 26.72 203 ASN A C 1
ATOM 1612 O O . ASN A 1 203 ? -9.274 0.422 -4.364 1.00 26.72 203 ASN A O 1
ATOM 1616 N N . ILE A 1 204 ? -9.349 -1.731 -3.724 1.00 24.64 204 ILE A N 1
ATOM 1617 C CA . ILE A 1 204 ? -10.731 -1.700 -3.251 1.00 24.64 204 ILE A CA 1
ATOM 1618 C C . ILE A 1 204 ? -10.643 -1.275 -1.785 1.00 24.64 204 ILE A C 1
ATOM 1620 O O . ILE A 1 204 ? -10.388 -2.106 -0.912 1.00 24.64 204 ILE A O 1
ATOM 1624 N N . TRP A 1 205 ? -10.741 0.034 -1.553 1.00 32.41 205 TRP A N 1
ATOM 1625 C CA . TRP A 1 205 ? -10.906 0.621 -0.222 1.00 32.41 205 TRP A CA 1
ATOM 1626 C C . TRP A 1 205 ? -12.370 0.606 0.205 1.00 32.41 205 TRP A C 1
ATOM 1628 O O . TRP A 1 205 ? -13.230 0.880 -0.661 1.00 32.41 205 TRP A O 1
#

Sequence (205 aa):
MDQQKALTFARFSRQMKLAIREQNDPNPDTNYKLASIIEMAKKNSMPKDTILNAIKIHSSSKAEPIWFEIKGPRGSIFLIQALTENPRLMKQNLNTLIRKSGFSYCDSGAKHLFIHKGIIIAKPSQDIKNADDECIEHAINAGAEEVEIIDDDLKPGYFKRLNERSISTDVRGANFMSATTLSVKYYGRSSLFPHKMFPTFTNIW

Foldseek 3Di:
DVVVLVVVLVVLLVQLLVQCQVVVHLDCVQRVSNVVSVVVCVVSVNDPVSSVVSSVVNNVDNFDWDWFWKADPPGDIDIDTDGDPCPPVVVVVVVVVCVVRVMGTDDPDCLVQKDKWKKFWFDFDPPDDVRVVVVVVVLVVLPAPDWDFDPDPVDTTIIGTDDPPRPPPPPVPDRTPDSPDIDIFIDGPDDPDVDDPDGPDDPPD

Secondary structure (DSSP, 8-state):
-HHHHHHHHHHHHHHHHHHHHHHT---TTT-HHHHHHHHHHHHTT--HHHHHHHHHHHHT--PPPEEEEEE-GGG-EEEEEE--S-HHHHHHHHHHHHHHHT-EEPPTTGGGGEEEEEEEEE---TT-TTHHHHHHHHHHHTT-S---EE--TT--EEEEEE-TTSTTTSTTSS--S-EEEEEEEEEE-SSS--S----------

Radius of gyration: 20.43 Å; chains: 1; bounding box: 45×46×49 Å

InterPro domains:
  IPR002876 Transcriptional regulator TACO1-like [PTHR12532] (2-161)
  IPR017856 Integrase-like, N-terminal [G3DSA:1.10.10.200] (2-64)
  IPR026564 Transcriptional regulator TACO1-like, domain 3 [G3DSA:3.30.70.980] (111-172)
  IPR029072 YebC-like [SSF75625] (2-152)
  IPR048300 TACO1/YebC-like, second and third domains [PF01709] (64-157)
  IPR049083 TACO1/YebC-like, N-terminal domain [PF20772] (2-56)

pLDDT: mean 70.69, std 20.37, range [24.64, 95.94]